Protein AF-A0A4P5V7W9-F1 (afdb_monomer)

Structure (mmCIF, N/CA/C/O backbone):
data_AF-A0A4P5V7W9-F1
#
_entry.id   AF-A0A4P5V7W9-F1
#
loop_
_atom_site.group_PDB
_atom_site.id
_atom_site.type_symbol
_atom_site.label_atom_id
_atom_site.label_alt_id
_atom_site.label_comp_id
_atom_site.label_asym_id
_atom_site.label_entity_id
_atom_site.label_seq_id
_atom_site.pdbx_PDB_ins_code
_atom_site.Cartn_x
_atom_site.Cartn_y
_atom_site.Cartn_z
_atom_site.occupancy
_atom_site.B_iso_or_equiv
_atom_site.auth_seq_id
_atom_site.auth_comp_id
_atom_site.auth_asym_id
_atom_site.auth_atom_id
_atom_site.pdbx_PDB_model_num
ATOM 1 N N . MET A 1 1 ? 21.795 5.618 -4.371 1.00 59.22 1 MET A N 1
ATOM 2 C CA . MET A 1 1 ? 20.665 6.075 -3.536 1.00 59.22 1 MET A CA 1
ATOM 3 C C . MET A 1 1 ? 19.513 6.483 -4.452 1.00 59.22 1 MET A C 1
ATOM 5 O O . MET A 1 1 ? 19.186 7.649 -4.523 1.00 59.22 1 MET A O 1
ATOM 9 N N . SER A 1 2 ? 19.022 5.560 -5.280 1.00 79.56 2 SER A N 1
ATOM 10 C CA . SER A 1 2 ? 17.860 5.814 -6.157 1.00 79.56 2 SER A CA 1
ATOM 11 C C . SER A 1 2 ? 17.016 4.560 -6.390 1.00 79.56 2 SER A C 1
ATOM 13 O O . SER A 1 2 ? 15.899 4.660 -6.880 1.00 79.56 2 SER A O 1
ATOM 15 N N . GLU A 1 3 ? 17.527 3.373 -6.033 1.00 90.38 3 GLU A N 1
ATOM 16 C CA . GLU A 1 3 ? 16.765 2.121 -6.057 1.00 90.38 3 GLU A CA 1
ATOM 17 C C . GLU A 1 3 ? 15.745 2.056 -4.912 1.00 90.38 3 GLU A C 1
ATOM 19 O O . GLU A 1 3 ? 14.610 1.672 -5.160 1.00 90.38 3 GLU A O 1
ATOM 24 N N . ASN A 1 4 ? 16.090 2.495 -3.695 1.00 90.69 4 ASN A N 1
ATOM 25 C CA . ASN A 1 4 ? 15.115 2.567 -2.599 1.00 90.69 4 ASN A CA 1
ATOM 26 C C . ASN A 1 4 ? 13.988 3.545 -2.951 1.00 90.69 4 ASN A C 1
ATOM 28 O O . ASN A 1 4 ? 12.816 3.199 -2.859 1.00 90.69 4 ASN A O 1
ATOM 32 N N . GLU A 1 5 ? 14.331 4.735 -3.440 1.00 92.50 5 GLU A N 1
ATOM 33 C CA . GLU A 1 5 ? 13.356 5.725 -3.890 1.00 92.50 5 GLU A CA 1
ATOM 34 C C . GLU A 1 5 ? 12.493 5.202 -5.049 1.00 92.50 5 GLU A C 1
ATOM 36 O O . GLU A 1 5 ? 11.287 5.427 -5.050 1.00 92.50 5 GLU A O 1
ATOM 41 N N . ALA A 1 6 ? 13.074 4.454 -5.996 1.00 94.56 6 ALA A N 1
ATOM 42 C CA . ALA A 1 6 ? 12.321 3.770 -7.051 1.00 94.56 6 ALA A CA 1
ATOM 43 C C . ALA A 1 6 ? 11.347 2.726 -6.488 1.00 94.56 6 ALA A C 1
ATOM 45 O O . ALA A 1 6 ? 10.200 2.664 -6.924 1.00 94.56 6 ALA A O 1
ATOM 46 N N . PHE A 1 7 ? 11.784 1.922 -5.516 1.00 95.31 7 PHE A N 1
ATOM 47 C CA . PHE A 1 7 ? 10.957 0.893 -4.891 1.00 95.31 7 PHE A CA 1
ATOM 48 C C . PHE A 1 7 ? 9.757 1.515 -4.172 1.00 95.31 7 PHE A C 1
ATOM 50 O O . PHE A 1 7 ? 8.621 1.114 -4.406 1.00 95.31 7 PHE A O 1
ATOM 57 N N . PHE A 1 8 ? 9.986 2.543 -3.353 1.00 93.69 8 PHE A N 1
ATOM 58 C CA . PHE A 1 8 ? 8.915 3.235 -2.634 1.00 93.69 8 PHE A CA 1
ATOM 59 C C . PHE A 1 8 ? 7.967 3.982 -3.571 1.00 93.69 8 PHE A C 1
ATOM 61 O O . PHE A 1 8 ? 6.752 3.895 -3.408 1.00 93.69 8 PHE A O 1
ATOM 68 N N . ALA A 1 9 ? 8.489 4.670 -4.587 1.00 94.88 9 ALA A N 1
ATOM 69 C CA . ALA A 1 9 ? 7.645 5.325 -5.578 1.00 94.88 9 ALA A CA 1
ATOM 70 C C . ALA A 1 9 ? 6.811 4.307 -6.378 1.00 94.88 9 ALA A C 1
ATOM 72 O O . ALA A 1 9 ? 5.638 4.557 -6.658 1.00 94.88 9 ALA A O 1
ATOM 73 N N . GLY A 1 10 ? 7.383 3.133 -6.665 1.00 96.19 10 GLY A N 1
ATOM 74 C CA . GLY A 1 10 ? 6.674 1.987 -7.223 1.00 96.19 10 GLY A CA 1
ATOM 75 C C . GLY A 1 10 ? 5.558 1.486 -6.314 1.00 96.19 10 GLY A C 1
ATOM 76 O O . GLY A 1 10 ? 4.441 1.317 -6.787 1.00 96.19 10 GLY A O 1
ATOM 77 N N . GLY A 1 11 ? 5.827 1.312 -5.019 1.00 95.81 11 GLY A N 1
ATOM 78 C CA . GLY A 1 11 ? 4.836 0.858 -4.039 1.00 95.81 11 GLY A CA 1
ATOM 79 C C . GLY A 1 11 ? 3.676 1.831 -3.841 1.00 95.81 11 GLY A C 1
ATOM 80 O O . GLY A 1 11 ? 2.552 1.409 -3.641 1.00 95.81 11 GLY A O 1
ATOM 81 N N . VAL A 1 12 ? 3.906 3.135 -3.982 1.00 93.56 12 VAL A N 1
ATOM 82 C CA . VAL A 1 12 ? 2.845 4.151 -3.866 1.00 93.56 12 VAL A CA 1
ATOM 83 C C . VAL A 1 12 ? 1.996 4.269 -5.145 1.00 93.56 12 VAL A C 1
ATOM 85 O O . VAL A 1 12 ? 0.871 4.774 -5.117 1.00 93.56 12 VAL A O 1
ATOM 88 N N . ALA A 1 13 ? 2.514 3.813 -6.287 1.00 94.94 13 ALA A N 1
ATOM 89 C CA . ALA A 1 13 ? 1.888 4.013 -7.590 1.00 94.94 13 ALA A CA 1
ATOM 90 C C . ALA A 1 13 ? 0.471 3.414 -7.748 1.00 94.94 13 ALA A C 1
ATOM 92 O O . ALA A 1 13 ? -0.369 4.135 -8.297 1.00 94.94 13 ALA A O 1
ATOM 93 N N . PRO A 1 14 ? 0.159 2.178 -7.293 1.00 94.81 14 PRO A N 1
ATOM 94 C CA . PRO A 1 14 ? -1.161 1.563 -7.488 1.00 94.81 14 PRO A CA 1
ATOM 95 C C . PRO A 1 14 ? -2.310 2.407 -6.927 1.00 94.81 14 PRO A C 1
ATOM 97 O O . PRO A 1 14 ? -3.343 2.588 -7.586 1.00 94.81 14 PRO A O 1
ATOM 100 N N . ASP A 1 15 ? -2.112 2.968 -5.734 1.00 91.94 15 ASP A N 1
ATOM 101 C CA . ASP A 1 15 ? -3.086 3.838 -5.082 1.00 91.94 15 ASP A CA 1
ATOM 102 C C . ASP A 1 15 ? -3.050 5.263 -5.622 1.00 91.94 15 ASP A C 1
ATOM 104 O O . ASP A 1 15 ? -4.105 5.866 -5.817 1.00 91.94 15 ASP A O 1
ATOM 108 N N . ALA A 1 16 ? -1.871 5.802 -5.938 1.00 90.44 16 ALA A N 1
ATOM 109 C CA . ALA A 1 16 ? -1.762 7.143 -6.503 1.00 90.44 16 ALA A CA 1
ATOM 110 C C . ALA A 1 16 ? -2.576 7.288 -7.800 1.00 90.44 16 ALA A C 1
ATOM 112 O O . ALA A 1 16 ? -3.377 8.216 -7.936 1.00 90.44 16 ALA A O 1
ATOM 113 N N . ILE A 1 17 ? -2.417 6.358 -8.746 1.00 89.00 17 ILE A N 1
ATOM 114 C CA . ILE A 1 17 ? -3.140 6.419 -10.027 1.00 89.00 17 ILE A CA 1
ATOM 115 C C . ILE A 1 17 ? -4.638 6.137 -9.850 1.00 89.00 17 ILE A C 1
ATOM 117 O O . ILE A 1 17 ? -5.471 6.729 -10.533 1.00 89.00 17 ILE A O 1
ATOM 121 N N . ARG A 1 18 ? -5.013 5.304 -8.874 1.00 88.00 18 ARG A N 1
ATOM 122 C CA . ARG A 1 18 ? -6.419 5.072 -8.523 1.00 88.00 18 ARG A CA 1
ATOM 123 C C . ARG A 1 18 ? -7.079 6.324 -7.942 1.00 88.00 18 ARG A C 1
ATOM 125 O O . ARG A 1 18 ? -8.201 6.663 -8.310 1.00 88.00 18 ARG A O 1
ATOM 132 N N . LEU A 1 19 ? -6.393 7.018 -7.035 1.00 83.06 19 LEU A N 1
ATOM 133 C CA . LEU A 1 19 ? -6.926 8.187 -6.336 1.00 83.06 19 LEU A CA 1
ATOM 134 C C . LEU A 1 19 ? -7.000 9.429 -7.229 1.00 83.06 19 LEU A C 1
ATOM 136 O O . LEU A 1 19 ? -7.943 10.211 -7.096 1.00 83.06 19 LEU A O 1
ATOM 140 N N . PHE A 1 20 ? -6.027 9.618 -8.124 1.00 82.69 20 PHE A N 1
ATOM 141 C CA . PHE A 1 20 ? -5.869 10.879 -8.856 1.00 82.69 20 PHE A CA 1
ATOM 142 C C . PHE A 1 20 ? -6.055 10.783 -10.371 1.00 82.69 20 PHE A C 1
ATOM 144 O O . PHE A 1 20 ? -6.143 11.827 -11.009 1.00 82.69 20 PHE A O 1
ATOM 151 N N . ASP A 1 21 ? -6.144 9.582 -10.946 1.00 78.00 21 ASP A N 1
ATOM 152 C CA . ASP A 1 21 ? -6.194 9.396 -12.404 1.00 78.00 21 ASP A CA 1
ATOM 153 C C . ASP A 1 21 ? -7.390 8.552 -12.881 1.00 78.00 21 ASP A C 1
ATOM 155 O O . ASP A 1 21 ? -7.438 8.066 -14.005 1.00 78.00 21 ASP A O 1
ATOM 159 N N . SER A 1 22 ? -8.419 8.404 -12.039 1.00 78.06 22 SER A N 1
ATOM 160 C CA . SER A 1 22 ? -9.676 7.697 -12.361 1.00 78.06 22 SER A CA 1
ATOM 161 C C . SER A 1 22 ? -9.525 6.212 -12.721 1.00 78.06 22 SER A C 1
ATOM 163 O O . SER A 1 22 ? -10.476 5.615 -13.228 1.00 78.06 22 SER A O 1
ATOM 165 N N . PHE A 1 23 ? -8.368 5.597 -12.454 1.00 81.62 23 PHE A N 1
ATOM 166 C CA . PHE A 1 23 ? -8.208 4.153 -12.601 1.00 81.62 23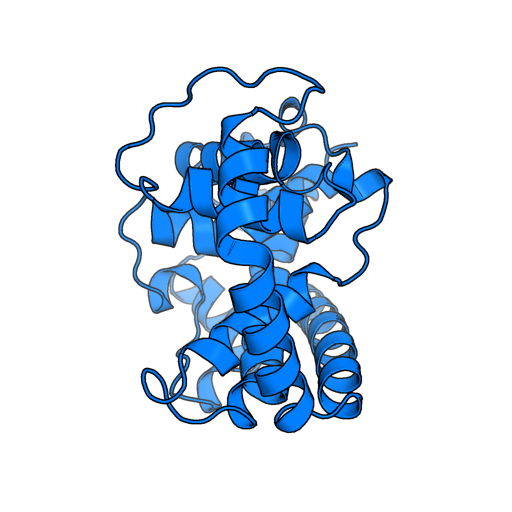 PHE A CA 1
ATOM 167 C C . PHE A 1 23 ? -9.135 3.440 -11.616 1.00 81.62 23 PHE A C 1
ATOM 169 O O . PHE A 1 23 ? -9.199 3.791 -10.435 1.00 81.62 23 PHE A O 1
ATOM 176 N N . ASP A 1 24 ? -9.850 2.422 -12.096 1.00 86.00 24 ASP A N 1
ATOM 177 C CA . ASP A 1 24 ? -10.531 1.504 -11.193 1.00 86.00 24 ASP A CA 1
ATOM 178 C C . ASP A 1 24 ? -9.515 0.597 -10.482 1.00 86.00 24 ASP A C 1
ATOM 180 O O . ASP A 1 24 ? -8.341 0.510 -10.858 1.00 86.00 24 ASP A O 1
ATOM 184 N N . LYS A 1 25 ? -9.963 -0.070 -9.412 1.00 84.44 25 LYS A N 1
ATOM 185 C CA . LYS A 1 25 ? -9.074 -0.904 -8.598 1.00 84.44 25 LYS A CA 1
ATOM 186 C C . LYS A 1 25 ? -8.432 -2.016 -9.425 1.00 84.44 25 LYS A C 1
ATOM 188 O O . LYS A 1 25 ? -7.231 -2.230 -9.313 1.00 84.44 25 LYS A O 1
ATOM 193 N N . ARG A 1 26 ? -9.203 -2.678 -10.289 1.00 85.06 26 ARG A N 1
ATOM 194 C CA . ARG A 1 26 ? -8.709 -3.779 -11.121 1.00 85.06 26 ARG A CA 1
ATOM 195 C C . ARG A 1 26 ? -7.587 -3.323 -12.057 1.00 85.06 26 ARG A C 1
ATOM 197 O O . ARG A 1 26 ? -6.571 -4.001 -12.155 1.00 85.06 26 ARG A O 1
ATOM 204 N N . SER A 1 27 ? -7.728 -2.147 -12.664 1.00 85.06 27 SER A N 1
ATOM 205 C CA . SER A 1 27 ? -6.751 -1.585 -13.603 1.00 85.06 27 SER A CA 1
ATOM 206 C C . SER A 1 27 ? -5.440 -1.146 -12.955 1.00 85.06 27 SER A C 1
ATOM 208 O O . SER A 1 27 ? -4.457 -0.982 -13.681 1.00 85.06 27 SER A O 1
ATOM 210 N N . SER A 1 28 ? -5.423 -0.904 -11.638 1.00 89.75 28 SER A N 1
ATOM 211 C CA . SER A 1 28 ? -4.210 -0.520 -10.908 1.00 89.75 28 SER A CA 1
ATOM 212 C C . SER A 1 28 ? -3.669 -1.597 -9.966 1.00 89.75 28 SER A C 1
ATOM 214 O O . SER A 1 28 ? -2.478 -1.581 -9.685 1.00 89.75 28 SER A O 1
ATOM 216 N N . HIS A 1 29 ? -4.478 -2.548 -9.506 1.00 93.62 29 HIS A N 1
ATOM 217 C CA . HIS A 1 29 ? -4.051 -3.576 -8.549 1.00 93.62 29 HIS A CA 1
ATOM 218 C C . HIS A 1 29 ? -4.002 -4.985 -9.152 1.00 93.62 29 HIS A C 1
ATOM 220 O O . HIS A 1 29 ? -3.395 -5.867 -8.563 1.00 93.62 29 HIS A O 1
ATOM 226 N N . PHE A 1 30 ? -4.583 -5.207 -10.337 1.00 93.69 30 PHE A N 1
ATOM 227 C CA . PHE A 1 30 ? -4.519 -6.478 -11.080 1.00 93.69 30 PHE A CA 1
ATOM 228 C C . PHE A 1 30 ? -5.135 -7.698 -10.372 1.00 93.69 30 PHE A C 1
ATOM 230 O O . PHE A 1 30 ? -4.921 -8.831 -10.799 1.00 93.69 30 PHE A O 1
ATOM 237 N N . TYR A 1 31 ? -5.931 -7.475 -9.327 1.00 93.44 31 TYR A N 1
ATOM 238 C CA . TYR A 1 31 ? -6.729 -8.493 -8.646 1.00 93.44 31 TYR A CA 1
ATOM 239 C C . TYR A 1 31 ? -8.099 -7.912 -8.252 1.00 93.44 31 TYR A C 1
ATOM 241 O O . TYR A 1 31 ? -8.300 -6.693 -8.294 1.00 93.44 31 TYR A O 1
ATOM 249 N N . ASP A 1 32 ? -9.049 -8.779 -7.896 1.00 91.12 32 ASP A N 1
ATOM 250 C CA . ASP A 1 32 ? -10.375 -8.395 -7.402 1.00 91.12 32 ASP A CA 1
ATOM 251 C C . ASP A 1 32 ? -10.536 -8.807 -5.932 1.00 91.12 32 ASP A C 1
ATOM 253 O O . ASP A 1 32 ? -10.370 -9.974 -5.581 1.00 91.12 32 ASP A O 1
ATOM 257 N N . ASP A 1 33 ? -10.888 -7.852 -5.069 1.00 86.75 33 ASP A N 1
ATOM 258 C CA . ASP A 1 33 ? -11.108 -8.043 -3.627 1.00 86.75 33 ASP A CA 1
ATOM 259 C C . ASP A 1 33 ? -12.203 -9.070 -3.290 1.00 86.75 33 ASP A C 1
ATOM 261 O O . ASP A 1 33 ? -12.317 -9.492 -2.141 1.00 86.75 33 ASP A O 1
ATOM 265 N N . GLN A 1 34 ? -13.059 -9.427 -4.247 1.00 85.94 34 GLN A N 1
ATOM 266 C CA . GLN A 1 34 ? -14.165 -10.368 -4.064 1.00 85.94 34 GLN A CA 1
ATOM 267 C C . GLN A 1 34 ? -13.927 -11.716 -4.761 1.00 85.94 34 GLN A C 1
ATOM 269 O O . GLN A 1 34 ? -14.738 -12.628 -4.602 1.00 85.94 34 GLN A O 1
ATOM 274 N N . GLU A 1 35 ? -12.819 -11.877 -5.493 1.00 90.75 35 GLU A N 1
ATOM 275 C CA . GLU A 1 35 ? -12.491 -13.104 -6.228 1.00 90.75 35 GLU A CA 1
ATOM 276 C C . GLU A 1 35 ? -11.124 -13.662 -5.781 1.00 90.75 35 GLU A C 1
ATOM 278 O O . GLU A 1 35 ? -10.102 -13.354 -6.404 1.00 90.75 35 GLU A O 1
ATOM 283 N N . PRO A 1 36 ? -11.073 -14.513 -4.732 1.00 91.88 36 PRO A N 1
ATOM 284 C CA . PRO A 1 36 ? -9.822 -15.063 -4.194 1.00 91.88 36 PRO A CA 1
ATOM 285 C C . PRO A 1 36 ? -8.940 -15.803 -5.204 1.00 91.88 36 PRO A C 1
ATOM 287 O O . PRO A 1 36 ? -7.723 -15.863 -5.039 1.00 91.88 36 PRO A O 1
ATOM 290 N N . ASP A 1 37 ? -9.522 -16.329 -6.282 1.00 92.44 37 ASP A N 1
ATOM 291 C CA . ASP A 1 37 ? -8.772 -16.980 -7.362 1.00 92.44 37 ASP A CA 1
ATOM 292 C C . ASP A 1 37 ? -7.804 -16.011 -8.070 1.00 92.44 37 ASP A C 1
ATOM 294 O O . ASP A 1 37 ? -6.795 -16.434 -8.638 1.00 92.44 37 ASP A O 1
ATOM 298 N N . THR A 1 38 ? -8.061 -14.700 -7.991 1.00 92.94 38 THR A N 1
ATOM 299 C CA . THR A 1 38 ? -7.195 -13.657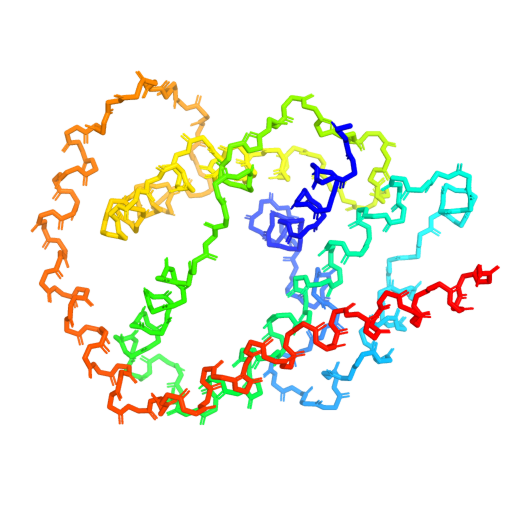 -8.561 1.00 92.94 38 THR A CA 1
ATOM 300 C C . THR A 1 38 ? -6.002 -13.299 -7.669 1.00 92.94 38 THR A C 1
ATOM 302 O O . THR A 1 38 ? -5.102 -12.591 -8.111 1.00 92.94 38 THR A O 1
ATOM 305 N N . TRP A 1 39 ? -5.946 -13.802 -6.430 1.00 94.31 39 TRP A N 1
ATOM 306 C CA . TRP A 1 39 ? -4.985 -13.360 -5.408 1.00 94.31 39 TRP A CA 1
ATOM 307 C C . TRP A 1 39 ? -3.629 -14.070 -5.463 1.00 94.31 39 TRP A C 1
ATOM 309 O O . TRP A 1 39 ? -2.743 -13.807 -4.652 1.00 94.31 39 TRP A O 1
ATOM 319 N N . SER A 1 40 ? -3.431 -15.000 -6.394 1.00 94.25 40 SER A N 1
ATOM 320 C CA . SER A 1 40 ? -2.136 -15.673 -6.515 1.00 94.25 40 SER A CA 1
ATOM 321 C C . SER A 1 40 ? -1.079 -14.755 -7.133 1.00 94.25 40 SER A C 1
ATOM 323 O O . SER A 1 40 ? -1.355 -14.006 -8.071 1.00 94.25 40 SER A O 1
ATOM 325 N N . THR A 1 41 ? 0.170 -14.893 -6.678 1.00 92.81 41 THR A N 1
ATOM 326 C CA . THR A 1 41 ? 1.354 -14.233 -7.257 1.00 92.81 41 THR A CA 1
ATOM 327 C C . THR A 1 41 ? 1.397 -14.371 -8.780 1.00 92.81 41 THR A C 1
ATOM 329 O O . THR A 1 41 ? 1.650 -13.401 -9.490 1.00 92.81 41 THR A O 1
ATOM 332 N N . TRP A 1 42 ? 1.096 -15.570 -9.288 1.00 94.75 42 TRP A N 1
ATOM 333 C CA . TRP A 1 42 ? 1.039 -15.829 -10.723 1.00 94.75 42 TRP A CA 1
ATOM 334 C C . TRP A 1 42 ? -0.051 -15.023 -11.424 1.00 94.75 42 TRP A C 1
ATOM 336 O O . TRP A 1 42 ? 0.229 -14.405 -12.448 1.00 94.75 42 TRP A O 1
ATOM 346 N N . SER A 1 43 ? -1.263 -14.983 -10.864 1.00 93.94 43 SER A N 1
ATOM 347 C CA . SER A 1 43 ? -2.381 -14.254 -11.473 1.00 93.94 43 SER A CA 1
ATOM 348 C C . SER A 1 43 ? -2.112 -12.756 -11.524 1.00 93.94 43 SER A C 1
ATOM 350 O O . SER A 1 43 ? -2.356 -12.142 -12.557 1.00 93.94 43 SER A O 1
ATOM 352 N N . VAL A 1 44 ? -1.538 -12.183 -10.462 1.00 93.50 44 VAL A N 1
ATOM 353 C CA . VAL A 1 44 ? -1.181 -10.758 -10.429 1.00 93.50 44 VAL A CA 1
ATOM 354 C C . VAL A 1 44 ? -0.097 -10.426 -11.452 1.00 93.50 44 VAL A C 1
ATOM 356 O O . VAL A 1 44 ? -0.239 -9.448 -12.184 1.00 93.50 44 VAL A O 1
ATOM 359 N N . VAL A 1 45 ? 0.967 -11.232 -11.551 1.00 93.56 45 VAL A N 1
ATOM 360 C CA . VAL A 1 45 ? 2.025 -11.004 -12.553 1.00 93.56 45 VAL A CA 1
ATOM 361 C C . VAL A 1 45 ? 1.473 -11.152 -13.966 1.00 93.56 45 VAL A C 1
ATOM 363 O O . VAL A 1 45 ? 1.739 -10.301 -14.811 1.00 93.56 45 VAL A O 1
ATOM 366 N N . ASP A 1 46 ? 0.693 -12.199 -14.236 1.00 93.94 46 ASP A N 1
ATOM 367 C CA . ASP A 1 46 ? 0.116 -12.425 -15.562 1.00 93.94 46 ASP A CA 1
ATOM 368 C C . ASP A 1 46 ? -0.849 -11.299 -15.956 1.00 93.94 46 ASP A C 1
ATOM 370 O O . ASP A 1 46 ? -0.729 -10.743 -17.049 1.00 93.94 46 ASP A O 1
ATOM 374 N N . ALA A 1 47 ? -1.739 -10.891 -15.047 1.00 93.19 47 ALA A N 1
ATOM 375 C CA . ALA A 1 47 ? -2.657 -9.779 -15.265 1.00 93.19 47 ALA A CA 1
ATOM 376 C C . ALA A 1 47 ? -1.907 -8.458 -15.481 1.00 93.19 47 ALA A C 1
ATOM 378 O O . ALA A 1 47 ? -2.201 -7.758 -16.449 1.00 93.19 47 ALA A O 1
ATOM 379 N N . CYS A 1 48 ? -0.892 -8.156 -14.664 1.00 92.56 48 CYS A N 1
ATOM 380 C CA . CYS A 1 48 ? -0.039 -6.982 -14.842 1.00 92.56 48 CYS A CA 1
ATOM 381 C C . CYS A 1 48 ? 0.599 -6.968 -16.239 1.00 92.56 48 CYS A C 1
ATOM 383 O O . CYS A 1 48 ? 0.395 -6.022 -16.997 1.00 92.56 48 CYS A O 1
ATOM 385 N N . LEU A 1 49 ? 1.294 -8.043 -16.626 1.00 91.94 49 LEU A N 1
ATOM 386 C CA . LEU A 1 49 ? 1.980 -8.134 -17.918 1.00 91.94 49 LEU A CA 1
ATOM 387 C C . LEU A 1 49 ? 1.017 -8.116 -19.113 1.00 91.94 49 LEU A C 1
ATOM 389 O O . LEU A 1 49 ? 1.380 -7.626 -20.180 1.00 91.94 49 LEU A O 1
ATOM 393 N N . ARG A 1 50 ? -0.197 -8.650 -18.962 1.00 92.00 50 ARG A N 1
ATOM 394 C CA . ARG A 1 50 ? -1.205 -8.692 -20.028 1.00 92.00 50 ARG A CA 1
ATOM 395 C C . ARG A 1 50 ? -1.925 -7.359 -20.201 1.00 92.00 50 ARG A C 1
ATOM 397 O O . ARG A 1 50 ? -2.146 -6.925 -21.328 1.00 92.00 50 ARG A O 1
ATOM 404 N N . GLU A 1 51 ? -2.347 -6.747 -19.102 1.00 89.56 51 GLU A N 1
ATOM 405 C CA . GLU A 1 51 ? -3.207 -5.558 -19.107 1.00 89.56 51 GLU A CA 1
ATOM 406 C C . GLU A 1 51 ? -2.386 -4.268 -19.183 1.00 89.56 51 GLU A C 1
ATOM 408 O O . GLU A 1 51 ? -2.832 -3.276 -19.761 1.00 89.56 51 GLU A O 1
ATOM 413 N N . ARG A 1 52 ? -1.164 -4.290 -18.640 1.00 88.12 52 ARG A N 1
ATOM 414 C CA . ARG A 1 52 ? -0.214 -3.175 -18.605 1.00 88.12 52 ARG A CA 1
ATOM 415 C C . ARG A 1 52 ? 1.200 -3.691 -18.937 1.00 88.12 52 ARG A C 1
ATOM 417 O O . ARG A 1 52 ? 2.045 -3.791 -18.054 1.00 88.12 52 ARG A O 1
ATOM 424 N N . PRO A 1 53 ? 1.472 -4.059 -20.202 1.00 86.75 53 PRO A N 1
ATOM 425 C CA . PRO A 1 53 ? 2.734 -4.689 -20.591 1.00 86.75 53 PRO A CA 1
ATOM 426 C C . PRO A 1 53 ? 3.928 -3.722 -20.506 1.00 86.75 53 PRO A C 1
ATOM 428 O O . PRO A 1 53 ? 3.921 -2.721 -21.229 1.00 86.75 53 PRO A O 1
ATOM 431 N N . PRO A 1 54 ? 4.980 -4.014 -19.708 1.00 85.06 54 PRO A N 1
ATOM 432 C CA . PRO A 1 54 ? 6.169 -3.164 -19.597 1.00 85.06 54 PRO A CA 1
ATOM 433 C C . PRO A 1 54 ? 6.968 -3.110 -20.883 1.00 85.06 54 PRO A C 1
ATOM 435 O O . PRO A 1 54 ? 6.982 -4.049 -21.678 1.00 85.06 54 PRO A O 1
ATOM 438 N N . ASN A 1 55 ? 7.717 -2.021 -21.047 1.00 86.62 55 ASN A N 1
ATOM 439 C CA . ASN A 1 55 ? 8.769 -1.991 -22.045 1.00 86.62 55 ASN A CA 1
ATOM 440 C C . ASN A 1 55 ? 9.910 -2.913 -21.591 1.00 86.62 55 ASN A C 1
ATOM 442 O O . ASN A 1 55 ? 10.688 -2.579 -20.697 1.00 86.62 55 ASN A O 1
ATOM 446 N N . LEU A 1 56 ? 10.002 -4.088 -22.214 1.00 86.19 56 LEU A N 1
ATOM 447 C CA . LEU A 1 56 ? 11.006 -5.094 -21.869 1.00 86.19 56 LEU A CA 1
ATOM 448 C C . LEU A 1 56 ? 12.437 -4.582 -22.057 1.00 86.19 56 LEU A C 1
ATOM 450 O O . LEU A 1 56 ? 13.310 -4.943 -21.275 1.00 86.19 56 LEU A O 1
ATOM 454 N N . SER A 1 57 ? 12.684 -3.711 -23.043 1.00 85.38 57 SER A N 1
ATOM 455 C CA . SER A 1 57 ? 14.012 -3.121 -23.239 1.00 85.38 57 SER A CA 1
ATOM 456 C C . SER A 1 57 ? 14.432 -2.252 -22.053 1.00 85.38 57 SER A C 1
ATOM 458 O O . SER A 1 57 ? 15.591 -2.316 -21.644 1.00 85.38 57 SER A O 1
ATOM 460 N N . ASP A 1 58 ? 13.493 -1.512 -21.459 1.00 84.38 58 ASP A N 1
ATOM 461 C CA . ASP A 1 58 ? 13.756 -0.707 -20.262 1.00 84.38 58 ASP A CA 1
ATOM 462 C C . ASP A 1 58 ? 14.023 -1.617 -19.058 1.00 84.38 58 ASP A C 1
ATOM 464 O O . ASP A 1 58 ? 14.999 -1.423 -18.333 1.00 84.38 58 ASP A O 1
ATOM 468 N N . LEU A 1 59 ? 13.217 -2.672 -18.887 1.00 86.75 59 LEU A N 1
ATOM 469 C CA . LEU A 1 59 ? 13.411 -3.637 -17.804 1.00 86.75 59 LEU A CA 1
ATOM 470 C C . LEU A 1 59 ? 14.730 -4.407 -17.923 1.00 86.75 59 LEU A C 1
ATOM 472 O O . LEU A 1 59 ? 15.373 -4.653 -16.908 1.00 86.75 59 LEU A O 1
ATOM 476 N N . HIS A 1 60 ? 15.176 -4.778 -19.123 1.00 86.44 60 HIS A N 1
ATOM 477 C CA . HIS A 1 60 ? 16.477 -5.430 -19.320 1.00 86.44 60 HIS A CA 1
ATOM 478 C C . HIS A 1 60 ? 17.639 -4.454 -19.116 1.00 86.44 60 HIS A C 1
ATOM 480 O O . HIS A 1 60 ? 18.629 -4.801 -18.470 1.00 86.44 60 HIS A O 1
ATOM 486 N N . GLY A 1 61 ? 17.508 -3.228 -19.628 1.00 82.00 61 GLY A N 1
ATOM 487 C CA . GLY A 1 61 ? 18.566 -2.218 -19.630 1.00 82.00 61 GLY A CA 1
ATOM 488 C C . GLY A 1 61 ? 18.749 -1.459 -18.312 1.00 82.00 61 GLY A C 1
ATOM 489 O O . GLY A 1 61 ? 19.852 -0.983 -18.042 1.00 82.00 61 GLY A O 1
ATOM 490 N N . SER A 1 62 ? 17.711 -1.357 -17.474 1.00 89.50 62 SER A N 1
ATOM 491 C CA . SER A 1 62 ? 17.723 -0.567 -16.237 1.00 89.50 62 SER A CA 1
ATOM 492 C C . SER A 1 62 ? 17.258 -1.385 -15.035 1.00 89.50 62 SER A C 1
ATOM 494 O O . SER A 1 62 ? 16.094 -1.767 -14.909 1.00 89.50 62 SER A O 1
ATOM 496 N N . ARG A 1 63 ? 18.165 -1.595 -14.070 1.00 91.81 63 ARG A N 1
ATOM 497 C CA . ARG A 1 63 ? 17.804 -2.181 -12.768 1.00 91.81 63 ARG A CA 1
ATOM 498 C C . ARG A 1 63 ? 16.762 -1.333 -12.038 1.00 91.81 63 ARG A C 1
ATOM 500 O O . ARG A 1 63 ? 15.889 -1.888 -11.383 1.00 91.81 63 ARG A O 1
ATOM 507 N N . ARG A 1 64 ? 16.816 -0.005 -12.178 1.00 92.50 64 ARG A N 1
ATOM 508 C CA . ARG A 1 64 ? 15.862 0.905 -11.528 1.00 92.50 64 ARG A CA 1
ATOM 509 C C . ARG A 1 64 ? 14.451 0.737 -12.078 1.00 92.50 64 ARG A C 1
ATOM 511 O O . ARG A 1 64 ? 13.516 0.717 -11.286 1.00 92.50 64 ARG A O 1
ATOM 518 N N . SER A 1 65 ? 14.300 0.522 -13.386 1.00 93.25 65 SER A N 1
ATOM 519 C CA . SER A 1 65 ? 12.992 0.230 -13.985 1.00 93.25 65 SER A CA 1
ATOM 520 C C . SER A 1 65 ? 12.382 -1.063 -13.449 1.00 93.25 65 SER A C 1
ATOM 522 O O . SER A 1 65 ? 11.182 -1.117 -13.190 1.00 93.25 65 SER A O 1
ATOM 524 N N . ARG A 1 66 ? 13.206 -2.087 -13.188 1.00 94.12 66 ARG A N 1
ATOM 525 C CA . ARG A 1 66 ? 12.737 -3.310 -12.515 1.00 94.12 66 ARG A CA 1
ATOM 526 C C . ARG A 1 66 ? 12.321 -3.053 -11.077 1.00 94.12 66 ARG A C 1
ATOM 528 O O . ARG A 1 66 ? 11.247 -3.475 -10.674 1.00 94.12 66 ARG A O 1
ATOM 535 N N . VAL A 1 67 ? 13.136 -2.315 -10.327 1.00 95.69 67 VAL A N 1
ATOM 536 C CA . VAL A 1 67 ? 12.868 -2.004 -8.916 1.00 95.69 67 VAL A CA 1
ATOM 537 C C . VAL A 1 67 ? 11.577 -1.196 -8.732 1.00 95.69 67 VAL A C 1
ATOM 539 O O . VAL A 1 67 ? 10.842 -1.451 -7.781 1.00 95.69 67 VAL A O 1
ATOM 542 N N . TRP A 1 68 ? 11.242 -0.301 -9.665 1.00 95.31 68 TRP A N 1
ATOM 543 C CA . TRP A 1 68 ? 9.925 0.345 -9.715 1.00 95.31 68 TRP A CA 1
ATOM 544 C C . TRP A 1 68 ? 8.781 -0.672 -9.781 1.00 95.31 68 TRP A C 1
ATOM 546 O O . TRP A 1 68 ? 7.829 -0.599 -9.005 1.00 95.31 68 TRP A O 1
ATOM 556 N N . LEU A 1 69 ? 8.878 -1.638 -10.698 1.00 95.50 69 LEU A N 1
ATOM 557 C CA . LEU A 1 69 ? 7.846 -2.657 -10.870 1.00 95.50 69 LEU A CA 1
ATOM 558 C C . LEU A 1 69 ? 7.807 -3.638 -9.687 1.00 95.50 69 LEU A C 1
ATOM 560 O O . LEU A 1 69 ? 6.727 -4.066 -9.292 1.00 95.50 69 LEU A O 1
ATOM 564 N N . TYR A 1 70 ? 8.951 -3.932 -9.060 1.00 97.38 70 TYR A N 1
ATOM 565 C CA . TYR A 1 70 ? 8.997 -4.694 -7.810 1.00 97.38 70 TYR A CA 1
ATOM 566 C C . TYR A 1 70 ? 8.243 -3.985 -6.686 1.00 97.38 70 TYR A C 1
ATOM 568 O O . TYR A 1 70 ? 7.459 -4.631 -5.999 1.00 97.38 70 TYR A O 1
ATOM 576 N N . GLY A 1 71 ? 8.440 -2.674 -6.519 1.00 97.19 71 GLY A N 1
ATOM 577 C CA . GLY A 1 71 ? 7.696 -1.880 -5.540 1.00 97.19 71 GLY A CA 1
ATOM 578 C C . GLY A 1 71 ? 6.191 -1.937 -5.788 1.00 97.19 71 GLY A C 1
ATOM 579 O O . GLY A 1 71 ? 5.420 -2.236 -4.880 1.00 97.19 71 GLY A O 1
ATOM 580 N N . TYR A 1 72 ? 5.789 -1.747 -7.047 1.00 97.06 72 TYR A N 1
ATOM 581 C CA . TYR A 1 72 ? 4.391 -1.811 -7.477 1.00 97.06 72 TYR A CA 1
ATOM 582 C C . TYR A 1 72 ? 3.738 -3.152 -7.120 1.00 97.06 72 TYR A C 1
ATOM 584 O O . TYR A 1 72 ? 2.647 -3.201 -6.557 1.00 97.06 72 TYR A O 1
ATOM 592 N N . LEU A 1 73 ? 4.411 -4.259 -7.436 1.00 97.19 73 LEU A N 1
ATOM 593 C CA . LEU A 1 73 ? 3.894 -5.595 -7.161 1.00 97.19 73 LEU A CA 1
ATOM 594 C C . LEU A 1 73 ? 3.947 -5.935 -5.666 1.00 97.19 73 LEU A C 1
ATOM 596 O O . LEU A 1 73 ? 3.047 -6.610 -5.175 1.00 97.19 73 LEU A O 1
ATOM 600 N N . ALA A 1 74 ? 4.945 -5.445 -4.926 1.00 97.38 74 ALA A N 1
ATOM 601 C CA . ALA A 1 74 ? 5.032 -5.626 -3.478 1.00 97.38 74 ALA A CA 1
ATOM 602 C C . ALA A 1 74 ? 3.853 -4.970 -2.744 1.00 97.38 74 ALA A C 1
ATOM 604 O O . ALA A 1 74 ? 3.294 -5.591 -1.842 1.00 97.38 74 ALA A O 1
ATOM 605 N N . HIS A 1 75 ? 3.426 -3.773 -3.169 1.00 96.62 75 HIS A N 1
ATOM 606 C CA . HIS A 1 75 ? 2.191 -3.144 -2.680 1.00 96.62 75 HIS A CA 1
ATOM 607 C C . HIS A 1 75 ? 0.989 -4.071 -2.864 1.00 96.62 75 HIS A C 1
ATOM 609 O O . HIS A 1 75 ? 0.275 -4.365 -1.911 1.00 96.62 75 HIS A O 1
ATOM 615 N N . ILE A 1 76 ? 0.807 -4.611 -4.072 1.00 96.69 76 ILE A N 1
ATOM 616 C CA . ILE A 1 76 ? -0.322 -5.505 -4.361 1.00 96.69 76 ILE A CA 1
ATOM 617 C C . ILE A 1 76 ? -0.271 -6.771 -3.494 1.00 96.69 76 ILE A C 1
ATOM 619 O O . ILE A 1 76 ? -1.301 -7.240 -3.010 1.00 96.69 76 ILE A O 1
ATOM 623 N N . MET A 1 77 ? 0.920 -7.335 -3.272 1.00 97.44 77 MET A N 1
ATOM 624 C CA . MET A 1 77 ? 1.074 -8.507 -2.405 1.00 97.44 77 MET A CA 1
ATOM 625 C C . MET A 1 77 ? 0.740 -8.189 -0.942 1.00 97.44 77 MET A C 1
ATOM 627 O O . MET A 1 77 ? 0.165 -9.039 -0.262 1.00 97.44 77 MET A O 1
ATOM 631 N N . ALA A 1 78 ? 1.045 -6.978 -0.466 1.00 95.50 78 ALA A N 1
ATOM 632 C CA . ALA A 1 78 ? 0.639 -6.518 0.860 1.00 95.50 78 ALA A CA 1
ATOM 633 C C . ALA A 1 78 ? -0.888 -6.364 0.961 1.00 95.50 78 ALA A C 1
ATOM 635 O O . ALA A 1 78 ? -1.484 -6.841 1.927 1.00 95.50 78 ALA A O 1
ATOM 636 N N . ASP A 1 79 ? -1.539 -5.802 -0.059 1.00 94.56 79 ASP A N 1
ATOM 637 C CA . ASP A 1 79 ? -3.001 -5.709 -0.124 1.00 94.56 79 ASP A CA 1
ATOM 638 C C . ASP A 1 79 ? -3.666 -7.090 -0.073 1.00 94.56 79 ASP A C 1
ATOM 640 O O . ASP A 1 79 ? -4.581 -7.326 0.720 1.00 94.56 79 ASP A O 1
ATOM 644 N N . ILE A 1 80 ? -3.179 -8.038 -0.873 1.00 95.62 80 ILE A N 1
ATOM 645 C CA . ILE A 1 80 ? -3.686 -9.414 -0.887 1.00 95.62 80 ILE A CA 1
ATOM 646 C C . ILE A 1 80 ? -3.465 -10.103 0.462 1.00 95.62 80 ILE A C 1
ATOM 648 O O . ILE A 1 80 ? -4.360 -10.797 0.954 1.00 95.62 80 ILE A O 1
ATOM 652 N N . ALA A 1 81 ? -2.302 -9.911 1.090 1.00 95.44 81 ALA A N 1
ATOM 653 C CA . ALA A 1 81 ? -2.047 -10.439 2.425 1.00 95.44 81 ALA A CA 1
ATOM 654 C C . ALA A 1 81 ? -3.032 -9.843 3.444 1.00 95.44 81 ALA A C 1
ATOM 656 O O . ALA A 1 81 ? -3.564 -10.574 4.282 1.00 95.44 81 ALA A O 1
ATOM 657 N N . ASN A 1 82 ? -3.338 -8.546 3.344 1.00 93.00 82 ASN A N 1
ATOM 658 C CA . ASN A 1 82 ? -4.317 -7.881 4.201 1.00 93.00 82 ASN A CA 1
ATOM 659 C C . ASN A 1 82 ? -5.720 -8.489 4.019 1.00 93.00 82 ASN A C 1
ATOM 661 O O . ASN A 1 82 ? -6.370 -8.846 5.003 1.00 93.00 82 ASN A O 1
ATOM 665 N N . TRP A 1 83 ? -6.161 -8.719 2.779 1.00 91.44 83 TRP A N 1
ATOM 666 C CA . TRP A 1 83 ? -7.419 -9.426 2.498 1.00 91.44 83 TRP A CA 1
ATOM 667 C C . TRP A 1 83 ? -7.445 -10.847 3.067 1.00 91.44 83 TRP A C 1
ATOM 669 O O . TRP A 1 83 ? -8.402 -11.251 3.731 1.00 91.44 83 TRP A O 1
ATOM 679 N N . THR A 1 84 ? -6.362 -11.591 2.855 1.00 93.75 84 THR A N 1
ATOM 680 C CA . THR A 1 84 ? -6.252 -13.012 3.206 1.00 93.75 84 THR A CA 1
ATOM 681 C C . THR A 1 84 ? -6.156 -13.244 4.710 1.00 93.75 84 THR A C 1
ATOM 683 O O . THR A 1 84 ? -6.666 -14.246 5.225 1.00 93.75 84 THR A O 1
ATOM 686 N N . HIS A 1 85 ? -5.481 -12.352 5.432 1.00 95.25 85 HIS A N 1
ATOM 687 C CA . HIS A 1 85 ? -5.120 -12.576 6.827 1.00 95.25 85 HIS A CA 1
ATOM 688 C C . HIS A 1 85 ? -5.828 -11.647 7.798 1.00 95.25 85 HIS A C 1
ATOM 690 O O . HIS A 1 85 ? -6.082 -12.096 8.907 1.00 95.25 85 HIS A O 1
ATOM 696 N N . ILE A 1 86 ? -6.203 -10.430 7.404 1.00 94.75 86 ILE A N 1
ATOM 697 C CA . ILE A 1 86 ? -6.779 -9.434 8.313 1.00 94.75 86 ILE A CA 1
ATOM 698 C C . ILE A 1 86 ? -8.265 -9.222 8.033 1.00 94.75 86 ILE A C 1
ATOM 700 O O . ILE A 1 86 ? -9.094 -9.483 8.904 1.00 94.75 86 ILE A O 1
ATOM 704 N N . LEU A 1 87 ? -8.629 -8.809 6.815 1.00 91.25 87 LEU A N 1
ATOM 705 C CA . LEU A 1 87 ? -9.999 -8.382 6.506 1.00 91.25 87 LEU A CA 1
ATOM 706 C C . LEU A 1 87 ? -11.028 -9.508 6.650 1.00 91.25 87 LEU A C 1
ATOM 708 O O . LEU A 1 87 ? -12.163 -9.236 7.026 1.00 91.25 87 LEU A O 1
ATOM 712 N N . LYS A 1 88 ? -10.637 -10.777 6.469 1.00 90.00 88 LYS A N 1
ATOM 713 C CA . LYS A 1 88 ? -11.517 -11.935 6.724 1.00 90.00 88 LYS A CA 1
ATOM 714 C C . LYS A 1 88 ? -12.031 -12.049 8.168 1.00 90.00 88 LYS A C 1
ATOM 716 O O . LYS A 1 88 ? -12.976 -12.793 8.414 1.00 90.00 88 LYS A O 1
ATOM 721 N N . HIS A 1 89 ? -11.367 -11.399 9.126 1.00 92.75 89 HIS A N 1
ATOM 722 C CA . HIS A 1 89 ? -11.776 -11.381 10.533 1.00 92.75 89 HIS A CA 1
ATOM 723 C C . HIS A 1 89 ? -12.768 -10.259 10.841 1.00 92.75 89 HIS A C 1
ATOM 725 O O . HIS A 1 89 ? -13.346 -10.237 11.926 1.00 92.75 89 HIS A O 1
ATOM 731 N N . LEU A 1 90 ? -12.951 -9.322 9.911 1.00 91.06 90 LEU A N 1
ATOM 732 C CA . LEU A 1 90 ? -13.845 -8.193 10.078 1.00 91.06 90 LEU A CA 1
ATOM 733 C C . LEU A 1 90 ? -15.233 -8.515 9.512 1.00 91.06 90 LEU A C 1
ATOM 735 O O . LEU A 1 90 ? -15.351 -9.257 8.533 1.00 91.06 90 LEU A O 1
ATOM 739 N N . PRO A 1 91 ? -16.298 -7.942 10.090 1.00 86.81 91 PRO A N 1
ATOM 740 C CA . PRO A 1 91 ? -17.619 -7.998 9.481 1.00 86.81 91 PRO A CA 1
ATOM 741 C C . PRO A 1 91 ? -17.635 -7.275 8.119 1.00 86.81 91 PRO A C 1
ATOM 743 O O . PRO A 1 91 ? -16.794 -6.403 7.865 1.00 86.81 91 PRO A O 1
ATOM 746 N N . PRO A 1 92 ? -18.588 -7.602 7.227 1.00 83.81 92 PRO A N 1
ATOM 747 C CA . PRO A 1 92 ? -18.715 -6.935 5.935 1.00 83.81 92 PRO A CA 1
ATOM 748 C C . PRO A 1 92 ? -18.927 -5.421 6.071 1.00 83.81 92 PRO A C 1
ATOM 750 O O . PRO A 1 92 ? -19.797 -4.961 6.805 1.00 83.81 92 PRO A O 1
ATOM 753 N N . PHE A 1 93 ? -18.179 -4.630 5.304 1.00 74.12 93 PHE A N 1
ATOM 754 C CA . PHE A 1 93 ? -18.386 -3.182 5.227 1.00 74.12 93 PHE A CA 1
ATOM 755 C C . PHE A 1 93 ? -19.756 -2.855 4.581 1.00 74.12 93 PHE A C 1
ATOM 757 O O . PHE A 1 93 ? -20.131 -3.526 3.616 1.00 74.12 93 PHE A O 1
ATOM 764 N N . PRO A 1 94 ? -20.509 -1.821 5.025 1.00 70.25 94 PRO A N 1
ATOM 765 C CA . PRO A 1 94 ? -20.152 -0.791 6.009 1.00 70.25 94 PRO A CA 1
ATOM 766 C C . PRO A 1 94 ? -20.535 -1.118 7.458 1.00 70.25 94 PRO A C 1
ATOM 768 O O . PRO A 1 94 ? -20.370 -0.255 8.328 1.00 70.25 94 PRO A O 1
ATOM 771 N N . GLU A 1 95 ? -21.070 -2.311 7.728 1.00 63.69 95 GLU A N 1
ATOM 772 C CA . GLU A 1 95 ? -21.376 -2.732 9.094 1.00 63.69 95 GLU A CA 1
ATOM 773 C C . GLU A 1 95 ? -20.060 -2.754 9.900 1.00 63.69 95 GLU A C 1
ATOM 775 O O . GLU A 1 95 ? -19.039 -3.268 9.454 1.00 63.69 95 GLU A O 1
ATOM 780 N N . GLU A 1 96 ? -20.044 -2.062 11.043 1.00 73.50 96 GLU A N 1
ATOM 781 C CA . GLU A 1 96 ? -18.852 -1.838 11.882 1.00 73.50 96 GLU A CA 1
ATOM 782 C C . GLU A 1 96 ? -17.652 -1.147 11.192 1.00 73.50 96 GLU A C 1
ATOM 784 O O . GLU A 1 96 ? -16.492 -1.523 11.377 1.00 73.50 96 GLU A O 1
ATOM 789 N N . ARG A 1 97 ? -17.901 -0.038 10.476 1.00 83.25 97 ARG A N 1
ATOM 790 C CA . ARG A 1 97 ? -16.860 0.890 9.965 1.00 83.25 97 ARG A CA 1
ATOM 791 C C . ARG A 1 97 ? -15.729 1.195 10.966 1.00 83.25 97 ARG A C 1
ATOM 793 O O . ARG A 1 97 ? -14.591 1.394 10.548 1.00 83.25 97 ARG A O 1
ATOM 800 N N . ALA A 1 98 ? -16.033 1.234 12.262 1.00 88.44 98 ALA A N 1
ATOM 801 C CA . ALA A 1 98 ? -15.055 1.475 13.320 1.00 88.44 98 ALA A CA 1
ATOM 802 C C . ALA A 1 98 ? -13.998 0.360 13.434 1.00 88.44 98 ALA A C 1
ATOM 804 O O . ALA A 1 98 ? -12.823 0.666 13.612 1.00 88.44 98 ALA A O 1
ATOM 805 N N . ALA A 1 99 ? -14.368 -0.912 13.259 1.00 91.81 99 ALA A N 1
ATOM 806 C CA . ALA A 1 99 ? -13.415 -2.021 13.279 1.00 91.81 99 ALA A CA 1
ATOM 807 C C . ALA A 1 99 ? -12.469 -1.981 12.067 1.00 91.81 99 ALA A C 1
ATOM 809 O O . ALA A 1 99 ? -11.261 -2.157 12.217 1.00 91.81 99 ALA A O 1
ATOM 810 N N . HIS A 1 100 ? -13.003 -1.668 10.880 1.00 91.62 100 HIS A N 1
ATOM 811 C CA . HIS A 1 100 ? -12.203 -1.459 9.665 1.00 91.62 100 HIS A CA 1
ATOM 812 C C . HIS A 1 100 ? -11.207 -0.309 9.826 1.00 91.62 100 HIS A C 1
ATOM 814 O O . HIS A 1 100 ? -10.028 -0.460 9.515 1.00 91.62 100 HIS A O 1
ATOM 820 N N . HIS A 1 101 ? -11.652 0.825 10.374 1.00 91.31 101 HIS A N 1
ATOM 821 C CA . HIS A 1 101 ? -10.755 1.946 10.665 1.00 91.31 101 HIS A CA 1
ATOM 822 C C . HIS A 1 101 ? -9.726 1.588 11.743 1.00 91.31 101 HIS A C 1
ATOM 824 O O . HIS A 1 101 ? -8.560 1.941 11.621 1.00 91.31 101 HIS A O 1
ATOM 830 N N . GLY A 1 102 ? -10.117 0.823 12.763 1.00 93.94 102 GLY A N 1
ATOM 831 C CA . GLY A 1 102 ? -9.208 0.331 13.795 1.00 93.94 102 GLY A CA 1
ATOM 832 C C . GLY A 1 102 ? -8.083 -0.541 13.243 1.00 93.94 102 GLY A C 1
ATOM 833 O O . GLY A 1 102 ? -6.944 -0.396 13.673 1.00 93.94 102 GLY A O 1
ATOM 834 N N . VAL A 1 103 ? -8.376 -1.403 12.265 1.00 93.69 103 VAL A N 1
ATOM 835 C CA . VAL A 1 103 ? -7.355 -2.194 11.562 1.00 93.69 103 VAL A CA 1
ATOM 836 C C . VAL A 1 103 ? -6.378 -1.300 10.805 1.00 93.69 103 VAL A C 1
ATOM 838 O O . VAL A 1 103 ? -5.175 -1.521 10.904 1.00 93.69 103 VAL A O 1
ATOM 841 N N . TRP A 1 104 ? -6.865 -0.269 10.110 1.00 89.25 104 TRP A N 1
ATOM 842 C CA . TRP A 1 104 ? -5.994 0.708 9.448 1.00 89.25 104 TRP A CA 1
ATOM 843 C C . TRP A 1 104 ? -5.045 1.391 10.446 1.00 89.25 104 TRP A C 1
ATOM 845 O O . TRP A 1 104 ? -3.831 1.376 10.272 1.00 89.25 104 TRP A O 1
ATOM 855 N N . LEU A 1 105 ? -5.584 1.871 11.568 1.00 91.56 105 LEU A N 1
ATOM 856 C CA . LEU A 1 105 ? -4.795 2.509 12.626 1.00 91.56 105 LEU A CA 1
ATOM 857 C C . LEU A 1 105 ? -3.792 1.558 13.298 1.00 91.56 105 LEU A C 1
ATOM 859 O O . LEU A 1 105 ? -2.766 1.999 13.813 1.00 91.56 105 LEU A O 1
ATOM 863 N N . LEU A 1 106 ? -4.094 0.258 13.352 1.00 91.38 106 LEU A N 1
ATOM 864 C CA . LEU A 1 106 ? -3.159 -0.763 13.826 1.00 91.38 106 LEU A CA 1
ATOM 865 C C . LEU A 1 106 ? -2.033 -1.004 12.814 1.00 91.38 106 LEU A C 1
ATOM 867 O O . LEU A 1 106 ? -0.885 -1.145 13.233 1.00 91.38 106 LEU A O 1
ATOM 871 N N . ALA A 1 107 ? -2.330 -0.993 11.512 1.00 86.38 107 ALA A N 1
ATOM 872 C CA . ALA A 1 107 ? -1.317 -1.082 10.463 1.00 86.38 107 ALA A CA 1
ATOM 873 C C . ALA A 1 107 ? -0.354 0.121 10.498 1.00 86.38 107 ALA A C 1
ATOM 875 O O . ALA A 1 107 ? 0.855 -0.066 10.393 1.00 86.38 107 ALA A O 1
ATOM 876 N N . ASP A 1 108 ? -0.850 1.330 10.783 1.00 82.25 108 ASP A N 1
ATOM 877 C CA . ASP A 1 108 ? -0.018 2.537 10.950 1.00 82.25 108 ASP A CA 1
ATOM 878 C C . ASP A 1 108 ? 0.953 2.466 12.145 1.00 82.25 108 ASP A C 1
ATOM 880 O O . ASP A 1 108 ? 1.892 3.258 12.251 1.00 82.25 108 ASP A O 1
ATOM 884 N N . ARG A 1 109 ? 0.757 1.514 13.068 1.00 81.06 109 ARG A N 1
ATOM 885 C CA . ARG A 1 109 ? 1.684 1.263 14.184 1.00 81.06 109 ARG A CA 1
ATOM 886 C C . ARG A 1 109 ? 2.820 0.311 13.820 1.00 81.06 109 ARG A C 1
ATOM 888 O O . ARG A 1 109 ? 3.727 0.131 14.638 1.00 81.06 109 ARG A O 1
ATOM 895 N N . LEU A 1 110 ? 2.792 -0.297 12.634 1.00 78.06 110 LEU A N 1
ATOM 896 C CA . LEU A 1 110 ? 3.896 -1.117 12.151 1.00 78.06 110 LEU A CA 1
ATOM 897 C C . LEU A 1 110 ? 5.153 -0.256 11.995 1.00 78.06 110 LEU A C 1
ATOM 899 O O . LEU A 1 110 ? 5.119 0.912 11.604 1.00 78.06 110 LEU A O 1
ATOM 903 N N . THR A 1 111 ? 6.299 -0.822 12.369 1.00 73.69 111 THR A N 1
ATOM 904 C CA . THR A 1 111 ? 7.538 -0.044 12.441 1.00 73.69 111 THR A CA 1
ATOM 905 C C . THR A 1 111 ? 8.115 0.168 11.047 1.00 73.69 111 THR A C 1
ATOM 907 O O . THR A 1 111 ? 8.700 -0.741 10.470 1.00 73.69 111 THR A O 1
ATOM 910 N N . VAL A 1 112 ? 8.032 1.397 10.540 1.00 76.75 112 VAL A N 1
ATOM 911 C CA . VAL A 1 112 ? 8.820 1.841 9.378 1.00 76.75 112 VAL A CA 1
ATOM 912 C C . VAL A 1 112 ? 10.225 2.224 9.848 1.00 76.75 112 VAL A C 1
ATOM 914 O O . VAL A 1 112 ? 10.358 2.909 10.870 1.00 76.75 112 VAL A O 1
ATOM 917 N N . SER A 1 113 ? 11.271 1.793 9.140 1.00 82.38 113 SER A N 1
ATOM 918 C CA . SER A 1 113 ? 12.657 2.096 9.515 1.00 82.38 113 SER A CA 1
ATOM 919 C C . SER A 1 113 ? 12.974 3.592 9.361 1.00 82.38 113 SER A C 1
ATOM 921 O O . SER A 1 113 ? 12.378 4.279 8.536 1.00 82.38 113 SER A O 1
ATOM 923 N N . GLU A 1 114 ? 13.900 4.133 10.159 1.00 81.81 114 GLU A N 1
ATOM 924 C CA . GLU A 1 114 ? 14.277 5.555 10.071 1.00 81.81 114 GLU A CA 1
ATOM 925 C C . GLU A 1 114 ? 14.796 5.969 8.674 1.00 81.81 114 GLU A C 1
ATOM 927 O O . GLU A 1 114 ? 14.388 7.032 8.200 1.00 81.81 114 GLU A O 1
ATOM 932 N N . PRO A 1 115 ? 15.619 5.165 7.966 1.00 83.31 115 PRO A N 1
ATOM 933 C CA . PRO A 1 115 ? 15.993 5.463 6.582 1.00 83.31 115 PRO A CA 1
ATOM 934 C C . PRO A 1 115 ? 14.792 5.580 5.635 1.00 83.31 115 PRO A C 1
ATOM 936 O O . PRO A 1 115 ? 14.756 6.489 4.810 1.00 83.31 115 PRO A O 1
ATOM 939 N N . ASP A 1 116 ? 13.794 4.709 5.789 1.00 83.00 116 ASP A N 1
ATOM 940 C CA . ASP A 1 116 ? 12.603 4.688 4.930 1.00 83.00 116 ASP A CA 1
ATOM 941 C C . ASP A 1 116 ? 11.634 5.842 5.239 1.00 83.00 116 ASP A C 1
ATOM 943 O O . ASP A 1 116 ? 10.883 6.286 4.374 1.00 83.00 116 ASP A O 1
ATOM 947 N N . ARG A 1 117 ? 11.665 6.383 6.463 1.00 78.62 117 ARG A N 1
ATOM 948 C CA . ARG A 1 117 ? 10.903 7.593 6.825 1.00 78.62 117 ARG A CA 1
ATOM 949 C C . ARG A 1 117 ? 11.509 8.871 6.254 1.00 78.62 117 ARG A C 1
ATOM 951 O O . ARG A 1 117 ? 10.792 9.847 6.075 1.00 78.62 117 ARG A O 1
ATOM 958 N N . ASN A 1 118 ? 12.815 8.865 5.990 1.00 79.69 118 ASN A N 1
ATOM 959 C CA . ASN A 1 118 ? 13.581 10.023 5.528 1.00 79.69 118 ASN A CA 1
ATOM 960 C C . ASN A 1 118 ? 14.003 9.890 4.057 1.00 79.69 118 ASN A C 1
ATOM 962 O O . ASN A 1 118 ? 15.063 10.383 3.662 1.00 79.69 118 ASN A O 1
ATOM 966 N N . LEU A 1 119 ? 13.191 9.206 3.244 1.00 86.19 119 LEU A N 1
ATOM 967 C CA . LEU A 1 119 ? 13.386 9.163 1.795 1.00 86.19 119 LEU A CA 1
ATOM 968 C C . LEU A 1 119 ? 13.443 10.585 1.235 1.00 86.19 119 LEU A C 1
ATOM 970 O O . LEU A 1 119 ? 12.771 11.484 1.733 1.00 86.19 119 LEU A O 1
ATOM 974 N N . ASN A 1 120 ? 14.226 10.789 0.178 1.00 88.12 120 ASN A N 1
ATOM 975 C CA . ASN A 1 120 ? 14.237 12.060 -0.535 1.00 88.12 120 ASN A CA 1
ATOM 976 C C . ASN A 1 120 ? 13.413 11.930 -1.830 1.00 88.12 120 ASN A C 1
ATOM 978 O O . ASN A 1 120 ? 13.903 11.323 -2.788 1.00 88.12 120 ASN A O 1
ATOM 982 N N . PRO A 1 121 ? 12.201 12.513 -1.909 1.00 85.88 121 PRO A N 1
ATOM 983 C CA . PRO A 1 121 ? 11.369 12.436 -3.109 1.00 85.88 121 PRO A CA 1
ATOM 984 C C . PRO A 1 121 ? 12.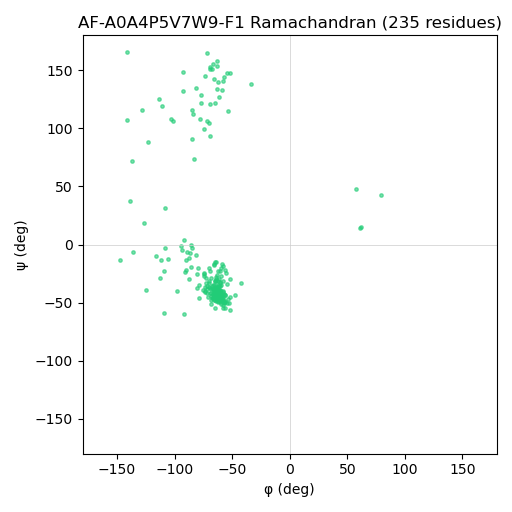018 13.052 -4.357 1.00 85.88 121 PRO A C 1
ATOM 986 O O . PRO A 1 121 ? 11.672 12.675 -5.476 1.00 85.88 121 PRO A O 1
ATOM 989 N N . GLU A 1 122 ? 12.981 13.966 -4.193 1.00 88.81 122 GLU A N 1
ATOM 990 C CA . GLU A 1 122 ? 13.727 14.572 -5.304 1.00 88.81 122 GLU A CA 1
ATOM 991 C C . GLU A 1 122 ? 14.671 13.574 -5.993 1.00 88.81 122 GLU A C 1
ATOM 993 O O . GLU A 1 122 ? 15.007 13.743 -7.164 1.00 88.81 122 GLU A O 1
ATOM 998 N N . ASN A 1 123 ? 15.075 12.507 -5.294 1.00 91.25 123 ASN A N 1
ATOM 999 C CA . ASN A 1 123 ? 15.945 11.458 -5.834 1.00 91.25 123 ASN A CA 1
ATOM 1000 C C . ASN A 1 123 ? 15.177 10.376 -6.608 1.00 91.25 123 ASN A C 1
ATOM 1002 O O . ASN A 1 123 ? 15.796 9.454 -7.151 1.00 91.25 123 ASN A O 1
ATOM 1006 N N . VAL A 1 124 ? 13.844 10.457 -6.654 1.00 91.62 124 VAL A N 1
ATOM 1007 C CA . VAL A 1 124 ? 13.002 9.460 -7.317 1.00 91.62 124 VAL A CA 1
ATOM 1008 C C . VAL A 1 124 ? 13.283 9.470 -8.823 1.00 91.62 124 VAL A C 1
ATOM 1010 O O . VAL A 1 124 ? 13.100 10.493 -9.491 1.00 91.62 124 VAL A O 1
ATOM 1013 N N . PRO A 1 125 ? 13.704 8.335 -9.408 1.00 92.00 125 PRO A N 1
ATOM 1014 C CA . PRO A 1 125 ? 14.030 8.275 -10.821 1.00 92.00 125 PRO A CA 1
ATOM 1015 C C . PRO A 1 125 ? 12.755 8.066 -11.647 1.00 92.00 125 PRO A C 1
ATOM 1017 O O . PRO A 1 125 ? 12.508 6.978 -12.163 1.00 92.00 125 PRO A O 1
ATOM 1020 N N . TYR A 1 126 ? 11.926 9.105 -11.774 1.00 90.69 126 TYR A N 1
ATOM 1021 C CA . TYR A 1 126 ? 10.646 9.016 -12.490 1.00 90.69 126 TYR A CA 1
ATOM 1022 C C . TYR A 1 126 ? 10.801 8.577 -13.952 1.00 90.69 126 TYR A C 1
ATOM 1024 O O . TYR A 1 126 ? 9.938 7.882 -14.471 1.00 90.69 126 TYR A O 1
ATOM 1032 N N . GLY A 1 127 ? 11.918 8.918 -14.604 1.00 89.88 127 GLY A N 1
ATOM 1033 C CA . GLY A 1 127 ? 12.206 8.481 -15.975 1.00 89.88 127 GLY A CA 1
ATOM 1034 C C . GLY A 1 127 ? 12.388 6.967 -16.146 1.00 89.88 127 GLY A C 1
ATOM 1035 O O . GLY A 1 127 ? 12.353 6.497 -17.275 1.00 89.88 127 GLY A O 1
ATOM 1036 N N . ASP A 1 128 ? 12.572 6.215 -15.055 1.00 92.00 128 ASP A N 1
ATOM 1037 C CA . ASP A 1 128 ? 12.668 4.751 -15.073 1.00 92.00 128 ASP A CA 1
ATOM 1038 C C . ASP A 1 128 ? 11.310 4.059 -14.809 1.00 92.00 128 ASP A C 1
ATOM 1040 O O . ASP A 1 128 ? 11.246 2.831 -14.869 1.00 92.00 128 ASP A O 1
ATOM 1044 N N . ALA A 1 129 ? 10.240 4.803 -14.498 1.00 91.88 129 ALA A N 1
ATOM 1045 C CA . ALA A 1 129 ? 8.930 4.231 -14.183 1.00 91.88 129 ALA A CA 1
ATOM 1046 C C . ALA A 1 129 ? 8.256 3.595 -15.421 1.00 91.88 129 ALA A C 1
ATOM 1048 O O . ALA A 1 129 ? 8.466 4.064 -16.544 1.00 91.88 129 ALA A O 1
ATOM 1049 N N . PRO A 1 130 ? 7.398 2.567 -15.249 1.00 89.62 130 PRO A N 1
ATOM 1050 C CA . PRO A 1 130 ? 6.620 2.019 -16.357 1.00 89.62 130 PRO A CA 1
ATOM 1051 C C . PRO A 1 130 ? 5.757 3.094 -17.044 1.00 89.62 130 PRO A C 1
ATOM 1053 O O . PRO A 1 130 ? 5.199 3.953 -16.362 1.00 89.62 130 PRO A O 1
ATOM 1056 N N . PRO A 1 131 ? 5.564 3.043 -18.376 1.00 89.19 131 PRO A N 1
ATOM 1057 C CA . PRO A 1 131 ? 4.965 4.145 -19.138 1.00 89.19 131 PRO A CA 1
ATOM 1058 C C . PRO A 1 131 ? 3.489 4.433 -18.816 1.00 89.19 131 PRO A 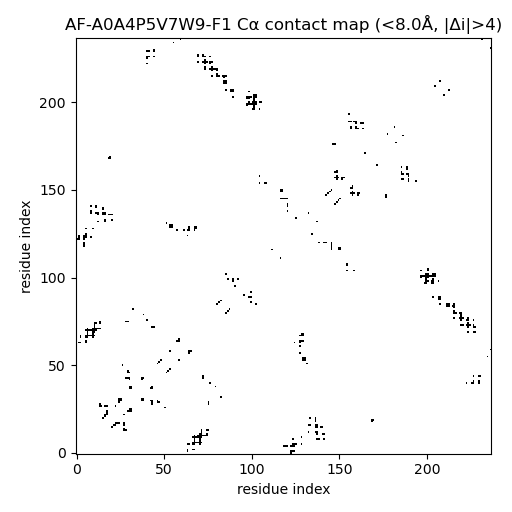C 1
ATOM 1060 O O . PRO A 1 131 ? 2.989 5.501 -19.159 1.00 89.19 131 PRO A O 1
ATOM 1063 N N . TRP A 1 132 ? 2.776 3.503 -18.173 1.00 88.62 132 TRP A N 1
ATOM 1064 C CA . TRP A 1 132 ? 1.403 3.720 -17.693 1.00 88.62 132 TRP A CA 1
ATOM 1065 C C . TRP A 1 132 ? 1.333 4.296 -16.275 1.00 88.62 132 TRP A C 1
ATOM 1067 O O . TRP A 1 132 ? 0.240 4.605 -15.807 1.00 88.62 132 TRP A O 1
ATOM 1077 N N . VAL A 1 133 ? 2.458 4.414 -15.568 1.00 89.88 133 VAL A N 1
ATOM 1078 C CA . VAL A 1 133 ? 2.503 5.033 -14.243 1.00 89.88 133 VAL A CA 1
ATOM 1079 C C . VAL A 1 133 ? 2.611 6.541 -14.424 1.00 89.88 133 VAL A C 1
ATOM 1081 O O . VAL A 1 133 ? 3.623 7.061 -14.895 1.00 89.88 133 VAL A O 1
ATOM 1084 N N . LEU A 1 134 ? 1.561 7.264 -14.037 1.00 87.12 134 LEU A N 1
ATOM 1085 C CA . LEU A 1 134 ? 1.566 8.717 -14.128 1.00 87.12 134 LEU A CA 1
ATOM 1086 C C . LEU A 1 134 ? 2.385 9.343 -12.997 1.00 87.12 134 LEU A C 1
ATOM 1088 O O . LEU A 1 134 ? 2.073 9.204 -11.814 1.00 87.12 134 LEU A O 1
ATOM 1092 N N . MET A 1 135 ? 3.401 10.113 -13.382 1.00 89.75 135 MET A N 1
ATOM 1093 C CA . MET A 1 135 ? 4.357 10.713 -12.449 1.00 89.75 135 MET A CA 1
ATOM 1094 C C . MET A 1 135 ? 3.717 11.739 -11.509 1.00 89.75 135 MET A C 1
ATOM 1096 O O . MET A 1 135 ? 4.056 11.769 -10.332 1.00 89.75 135 MET A O 1
ATOM 1100 N N . ALA A 1 136 ? 2.791 12.571 -11.999 1.00 88.25 136 ALA A N 1
ATOM 1101 C CA . ALA A 1 136 ? 2.177 13.624 -11.186 1.00 88.25 136 ALA A CA 1
ATOM 1102 C C . ALA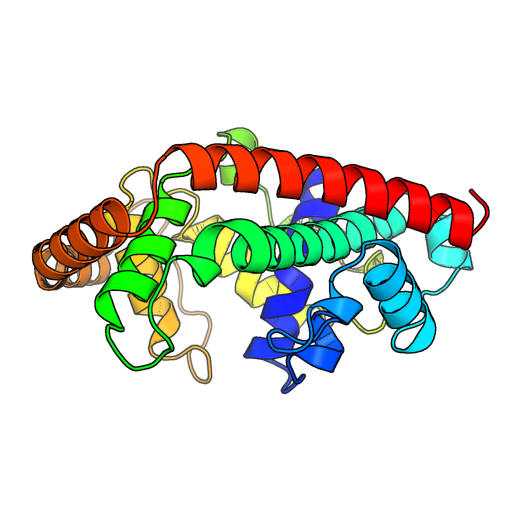 A 1 136 ? 1.350 13.063 -10.005 1.00 88.25 136 ALA A C 1
ATOM 1104 O O . ALA A 1 136 ? 1.597 13.485 -8.874 1.00 88.25 136 ALA A O 1
ATOM 1105 N N . PRO A 1 137 ? 0.449 12.076 -10.203 1.00 88.19 137 PRO A N 1
ATOM 1106 C CA . PRO A 1 137 ? -0.187 11.338 -9.111 1.00 88.19 137 PRO A CA 1
ATOM 1107 C C . PRO A 1 137 ? 0.795 10.740 -8.101 1.00 88.19 137 PRO A C 1
ATOM 1109 O O . PRO A 1 137 ? 0.638 10.954 -6.898 1.00 88.19 137 PRO A O 1
ATOM 1112 N N . VAL A 1 138 ? 1.811 10.009 -8.578 1.00 91.06 138 VAL A N 1
ATOM 1113 C CA . VAL A 1 138 ? 2.784 9.336 -7.701 1.00 91.06 138 VAL A CA 1
ATOM 1114 C C . VAL A 1 138 ? 3.569 10.358 -6.893 1.00 91.06 138 VAL A C 1
ATOM 1116 O O . VAL A 1 138 ? 3.662 10.233 -5.678 1.00 91.06 138 VAL A O 1
ATOM 1119 N N . SER A 1 139 ? 4.070 11.406 -7.547 1.00 88.88 139 SER A N 1
ATOM 1120 C CA . SER A 1 139 ? 4.796 12.492 -6.893 1.00 88.88 139 SER A CA 1
ATOM 1121 C C . SER A 1 139 ? 3.938 13.180 -5.834 1.00 88.88 139 SER A C 1
ATOM 1123 O O . SER A 1 139 ? 4.408 13.397 -4.720 1.00 88.88 139 SER A O 1
ATOM 1125 N N . ARG A 1 140 ? 2.660 13.456 -6.127 1.00 85.88 140 ARG A N 1
ATOM 1126 C CA . ARG A 1 140 ? 1.727 14.061 -5.167 1.00 85.88 140 ARG A CA 1
ATOM 1127 C C . ARG A 1 140 ? 1.546 13.190 -3.924 1.00 85.88 140 ARG A C 1
ATOM 1129 O O . ARG A 1 140 ? 1.649 13.705 -2.808 1.00 85.88 140 ARG A O 1
ATOM 1136 N N . LEU A 1 141 ? 1.285 11.892 -4.098 1.00 86.88 141 LEU A N 1
ATOM 1137 C CA . LEU A 1 141 ? 1.069 10.990 -2.965 1.00 86.88 141 LEU A CA 1
ATOM 1138 C C . LEU A 1 141 ? 2.356 10.773 -2.172 1.00 86.88 141 LEU A C 1
ATOM 1140 O O . LEU A 1 141 ? 2.356 10.917 -0.953 1.00 86.88 141 LEU A O 1
ATOM 1144 N N . LEU A 1 142 ? 3.459 10.490 -2.863 1.00 88.69 142 LEU A N 1
ATOM 1145 C CA . LEU A 1 142 ? 4.747 10.219 -2.240 1.00 88.69 142 LEU A CA 1
ATOM 1146 C C . LEU A 1 142 ? 5.259 11.430 -1.457 1.00 88.69 142 LEU A C 1
ATOM 1148 O O . LEU A 1 142 ? 5.671 11.266 -0.314 1.00 88.69 142 LEU A O 1
ATOM 1152 N N . ASN A 1 143 ? 5.165 12.641 -2.017 1.00 86.31 143 ASN A N 1
ATOM 1153 C CA . ASN A 1 143 ? 5.499 13.867 -1.288 1.00 86.31 143 ASN A CA 1
ATOM 1154 C C . ASN A 1 143 ? 4.640 14.007 -0.032 1.00 86.31 143 ASN A C 1
ATOM 1156 O O . ASN A 1 143 ? 5.173 14.288 1.035 1.00 86.31 143 ASN A O 1
ATOM 1160 N N . THR A 1 144 ? 3.332 13.752 -0.136 1.00 83.62 144 THR A N 1
ATOM 1161 C CA . THR A 1 144 ? 2.430 13.837 1.021 1.00 83.62 144 THR A CA 1
ATOM 1162 C C . THR A 1 144 ? 2.851 12.871 2.131 1.00 83.62 144 THR A C 1
ATOM 1164 O O . THR A 1 144 ? 2.959 13.256 3.296 1.00 83.62 144 THR A O 1
ATOM 1167 N N . LEU A 1 145 ? 3.123 11.616 1.766 1.00 86.00 145 LEU A N 1
ATOM 1168 C CA . LEU A 1 145 ? 3.524 10.574 2.706 1.00 86.00 145 LEU A CA 1
ATOM 1169 C C . LEU A 1 145 ? 4.881 10.888 3.339 1.00 86.00 145 LEU A C 1
ATOM 1171 O O . LEU A 1 145 ? 4.979 10.958 4.560 1.00 86.00 145 LEU A O 1
ATOM 1175 N N . VAL A 1 146 ? 5.907 11.123 2.524 1.00 85.50 146 VAL A N 1
ATOM 1176 C CA . VAL A 1 146 ? 7.294 11.297 2.977 1.00 85.50 146 VAL A CA 1
ATOM 1177 C C . VAL A 1 146 ? 7.491 12.600 3.740 1.00 85.50 146 VAL A C 1
ATOM 1179 O O . VAL A 1 146 ? 8.225 12.624 4.718 1.00 85.50 146 VAL A O 1
ATOM 1182 N N . MET A 1 147 ? 6.831 13.684 3.340 1.00 81.75 147 MET A N 1
ATOM 1183 C CA . MET A 1 147 ? 7.069 14.983 3.962 1.00 81.75 147 MET A CA 1
ATOM 1184 C C . MET A 1 147 ? 6.152 15.248 5.163 1.00 81.75 147 MET A C 1
ATOM 1186 O O . MET A 1 147 ? 6.492 16.098 5.991 1.00 81.75 147 MET A O 1
ATOM 1190 N N . HIS A 1 148 ? 4.993 14.579 5.282 1.00 80.56 148 HIS A N 1
ATOM 1191 C CA . HIS A 1 148 ? 4.007 14.908 6.334 1.00 80.56 148 HIS A CA 1
ATOM 1192 C C . HIS A 1 148 ? 3.607 13.745 7.210 1.00 80.56 148 HIS A C 1
ATOM 1194 O O . HIS A 1 148 ? 3.446 13.955 8.411 1.00 80.56 148 HIS A O 1
ATOM 1200 N N . VAL A 1 149 ? 3.443 12.554 6.638 1.00 84.38 149 VAL A N 1
ATOM 1201 C CA . VAL A 1 149 ? 2.875 11.408 7.356 1.00 84.38 149 VAL A CA 1
ATOM 1202 C C . VAL A 1 149 ? 3.977 10.567 8.001 1.00 84.38 149 VAL A C 1
ATOM 1204 O O . VAL A 1 149 ? 4.026 10.457 9.223 1.00 84.38 149 VAL A O 1
ATOM 1207 N N . LEU A 1 150 ? 4.907 10.034 7.207 1.00 83.44 150 LEU A N 1
ATOM 1208 C CA . LEU A 1 150 ? 5.975 9.131 7.653 1.00 83.44 150 LEU A CA 1
ATOM 1209 C C . LEU A 1 150 ? 6.966 9.733 8.671 1.00 83.44 150 LEU A C 1
ATOM 1211 O O . LEU A 1 150 ? 7.442 8.981 9.527 1.00 83.44 150 LEU A O 1
ATOM 1215 N N . PRO A 1 151 ? 7.278 11.048 8.660 1.00 82.81 151 PRO A N 1
ATOM 1216 C CA . PRO A 1 151 ? 8.151 11.640 9.674 1.00 82.81 151 PRO A CA 1
ATOM 1217 C C . PRO A 1 151 ? 7.563 11.619 11.092 1.00 82.81 151 PRO A C 1
ATOM 1219 O O . PRO A 1 151 ? 8.295 11.809 12.065 1.00 82.81 151 PRO A O 1
ATOM 1222 N N . GLN A 1 152 ? 6.250 11.417 11.236 1.00 82.25 152 GLN A N 1
ATOM 1223 C CA . GLN A 1 152 ? 5.579 11.463 12.531 1.00 82.25 152 GLN A CA 1
ATOM 1224 C C . GLN A 1 152 ? 5.835 10.173 13.313 1.00 82.25 152 GLN A C 1
ATOM 1226 O O . GLN A 1 152 ? 5.627 9.063 12.828 1.00 82.25 152 GLN A O 1
ATOM 1231 N N . THR A 1 153 ? 6.284 10.313 14.558 1.00 79.38 153 THR A N 1
ATOM 1232 C CA . THR A 1 153 ? 6.484 9.174 15.470 1.00 79.38 153 THR A CA 1
ATOM 1233 C C . THR A 1 153 ? 5.252 8.878 16.321 1.00 79.38 153 THR A C 1
ATOM 1235 O O . THR A 1 153 ? 5.089 7.750 16.779 1.00 79.38 153 THR A O 1
ATOM 1238 N N . ASP A 1 154 ? 4.383 9.871 16.524 1.00 85.12 154 ASP A N 1
ATOM 1239 C CA . ASP A 1 154 ? 3.084 9.698 17.174 1.00 85.12 154 ASP A CA 1
ATOM 1240 C C . ASP A 1 154 ? 2.054 9.233 16.125 1.00 85.12 154 ASP A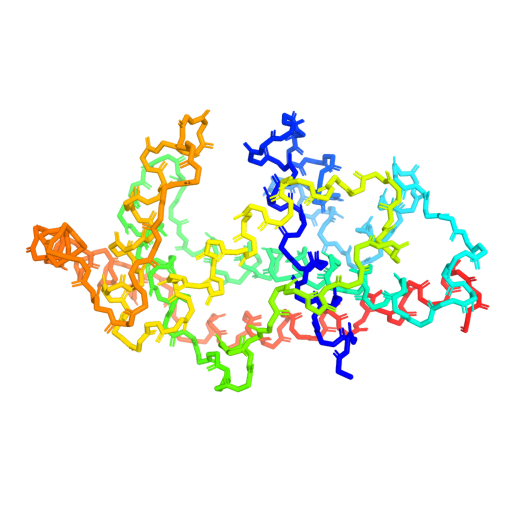 C 1
ATOM 1242 O O . ASP A 1 154 ? 1.748 10.004 15.205 1.00 85.12 154 ASP A O 1
ATOM 1246 N N . PRO A 1 155 ? 1.489 8.013 16.248 1.00 85.44 155 PRO A N 1
ATOM 1247 C CA . PRO A 1 155 ? 0.528 7.483 15.278 1.00 85.44 155 PRO A CA 1
ATOM 1248 C C . PRO A 1 155 ? -0.723 8.359 15.151 1.00 85.44 155 PRO A C 1
ATOM 1250 O O . PRO A 1 155 ? -1.327 8.429 14.086 1.00 85.44 155 PRO A O 1
ATOM 1253 N N . TRP A 1 156 ? -1.098 9.097 16.200 1.00 88.50 156 TRP A N 1
ATOM 1254 C CA . TRP A 1 156 ? -2.245 9.998 16.128 1.00 88.50 156 TRP A CA 1
ATOM 1255 C C . TRP A 1 156 ? -1.951 11.265 15.335 1.00 88.50 156 TRP A C 1
ATOM 1257 O O . TRP A 1 156 ? -2.867 11.859 14.772 1.00 88.50 156 TRP A O 1
ATOM 1267 N N . ILE A 1 157 ? -0.690 11.695 15.289 1.00 87.69 157 ILE A N 1
ATOM 1268 C CA . ILE A 1 157 ? -0.273 12.806 14.433 1.00 87.69 157 ILE A CA 1
ATOM 1269 C C . ILE A 1 157 ? -0.199 12.346 12.980 1.00 87.69 157 ILE A C 1
ATOM 1271 O O . ILE A 1 157 ? -0.630 13.098 12.106 1.00 87.69 157 ILE A O 1
ATOM 1275 N N . ALA A 1 158 ? 0.281 11.126 12.721 1.00 87.44 158 ALA A N 1
ATOM 1276 C CA . ALA A 1 158 ? 0.255 10.532 11.386 1.00 87.44 158 ALA A CA 1
ATOM 1277 C C . ALA A 1 158 ? -1.185 10.455 10.847 1.00 87.44 158 ALA A C 1
ATOM 1279 O O . ALA A 1 158 ? -1.470 11.038 9.801 1.00 87.44 158 ALA A O 1
ATOM 1280 N N . GLU A 1 159 ? -2.113 9.875 11.614 1.00 88.19 159 GLU A N 1
ATOM 1281 C CA . GLU A 1 159 ? -3.526 9.782 11.224 1.00 88.19 159 GLU A CA 1
ATOM 1282 C C . GLU A 1 159 ? -4.182 11.163 11.090 1.00 88.19 159 GLU A C 1
ATOM 1284 O O . GLU A 1 159 ? -4.870 11.440 10.112 1.00 88.19 159 GLU A O 1
ATOM 1289 N N . ALA A 1 160 ? -3.951 12.088 12.029 1.00 87.38 160 ALA A N 1
ATOM 1290 C CA . ALA A 1 160 ? -4.502 13.441 11.927 1.00 87.38 160 ALA A CA 1
ATOM 1291 C C . ALA A 1 160 ? -3.993 14.189 10.687 1.00 87.38 160 ALA A C 1
ATOM 1293 O O . ALA A 1 160 ? -4.734 14.957 10.067 1.00 87.38 160 ALA A O 1
ATOM 1294 N N . THR A 1 161 ? -2.735 13.954 10.315 1.00 85.06 161 THR A N 1
ATOM 1295 C CA . THR A 1 161 ? -2.145 14.477 9.084 1.00 85.06 161 THR A CA 1
ATOM 1296 C C . THR A 1 161 ? -2.799 13.830 7.871 1.00 85.06 161 THR A C 1
ATOM 1298 O O . THR A 1 161 ? -3.225 14.541 6.963 1.00 85.06 161 THR A O 1
ATOM 1301 N N . TYR A 1 162 ? -2.978 12.510 7.876 1.00 82.25 162 TYR A N 1
ATOM 1302 C CA . TYR A 1 162 ? -3.699 11.814 6.819 1.00 82.25 162 TYR A CA 1
ATOM 1303 C C . TYR A 1 162 ? -5.126 12.354 6.658 1.00 82.25 162 TYR A C 1
ATOM 1305 O O . TYR A 1 162 ? -5.484 12.776 5.566 1.00 82.25 162 TYR A O 1
ATOM 1313 N N . VAL A 1 163 ? -5.912 12.469 7.733 1.00 82.19 163 VAL A N 1
ATOM 1314 C CA . VAL A 1 163 ? -7.277 13.030 7.721 1.00 82.19 163 VAL A CA 1
ATOM 1315 C C . VAL A 1 163 ? -7.311 14.450 7.156 1.00 82.19 163 VAL A C 1
ATOM 1317 O O . VAL A 1 163 ? -8.173 14.755 6.329 1.00 82.19 163 VAL A O 1
ATOM 1320 N N . ARG A 1 164 ? -6.359 15.307 7.552 1.00 80.69 164 ARG A N 1
ATOM 1321 C CA . ARG A 1 164 ? -6.220 16.664 7.001 1.00 80.69 164 ARG A CA 1
ATOM 1322 C C . ARG A 1 164 ? -6.073 16.637 5.480 1.00 80.69 164 ARG A C 1
ATOM 1324 O O . ARG A 1 164 ? -6.682 17.459 4.805 1.00 80.69 164 ARG A O 1
ATOM 1331 N N . HIS A 1 165 ? -5.267 15.719 4.956 1.00 74.50 165 HIS A N 1
ATOM 1332 C CA . HIS A 1 165 ? -5.009 15.608 3.522 1.00 74.50 165 H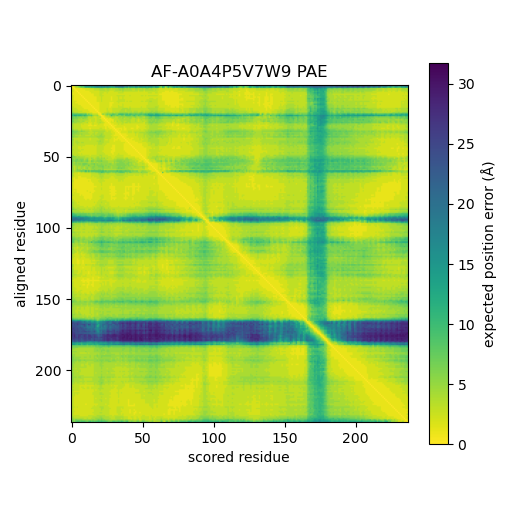IS A CA 1
ATOM 1333 C C . HIS A 1 165 ? -6.059 14.761 2.777 1.00 74.50 165 HIS A C 1
ATOM 1335 O O . HIS A 1 165 ? -6.207 14.926 1.569 1.00 74.50 165 HIS A O 1
ATOM 1341 N N . ASN A 1 166 ? -6.827 13.915 3.477 1.00 69.69 166 ASN A N 1
ATOM 1342 C CA . ASN A 1 166 ? -7.857 13.031 2.920 1.00 69.69 166 ASN A CA 1
ATOM 1343 C C . ASN A 1 166 ? -9.171 13.772 2.606 1.00 69.69 166 ASN A C 1
ATOM 1345 O O . ASN A 1 166 ? -9.807 13.491 1.591 1.00 69.69 166 ASN A O 1
ATOM 1349 N N . ALA A 1 167 ? -9.545 14.773 3.419 1.00 49.38 167 ALA A N 1
ATOM 1350 C CA . ALA A 1 167 ? -10.791 15.534 3.252 1.00 49.38 167 ALA A CA 1
ATOM 1351 C C . ALA A 1 167 ? -10.949 16.189 1.859 1.00 49.38 167 ALA A C 1
ATOM 1353 O O . ALA A 1 167 ? -12.078 16.402 1.427 1.00 49.38 167 ALA A O 1
ATOM 1354 N N . ASP A 1 168 ? -9.843 16.408 1.134 1.00 44.22 168 ASP A N 1
ATOM 1355 C CA . ASP A 1 168 ? -9.802 17.061 -0.178 1.00 44.22 168 ASP A CA 1
ATOM 1356 C C . ASP A 1 168 ? -8.828 16.392 -1.176 1.00 44.22 168 ASP A C 1
ATOM 1358 O O . ASP A 1 168 ? -8.210 17.073 -1.996 1.00 44.22 168 ASP A O 1
ATOM 1362 N N . LEU A 1 169 ? -8.683 15.059 -1.212 1.00 45.94 169 LEU A N 1
ATOM 1363 C CA . LEU A 1 169 ? -7.775 14.422 -2.199 1.00 45.94 169 LEU A CA 1
ATOM 1364 C C . LEU A 1 169 ? -8.127 14.756 -3.671 1.00 45.94 169 LEU A C 1
ATOM 1366 O O . LEU A 1 169 ? -7.259 14.713 -4.545 1.00 45.94 169 LEU A O 1
ATOM 1370 N N . ARG A 1 170 ? -9.350 15.224 -3.962 1.00 45.16 170 ARG A N 1
ATOM 1371 C CA . ARG A 1 170 ? -9.728 15.741 -5.294 1.00 45.16 170 ARG A CA 1
ATOM 1372 C C . ARG A 1 170 ? -9.508 17.247 -5.511 1.00 45.16 170 ARG A C 1
ATOM 1374 O O . ARG A 1 170 ? -9.577 17.668 -6.659 1.00 45.16 170 ARG A O 1
ATOM 1381 N N . GLN A 1 171 ? -9.269 18.052 -4.471 1.00 39.72 171 GLN A N 1
ATOM 1382 C CA . GLN A 1 171 ? -9.241 19.526 -4.579 1.00 39.72 171 GLN A CA 1
ATOM 1383 C C . GLN A 1 171 ? -8.087 20.222 -3.841 1.00 39.72 171 GLN A C 1
ATOM 1385 O O . GLN A 1 171 ? -7.904 21.424 -4.010 1.00 39.72 171 GLN A O 1
ATOM 1390 N N . ALA A 1 172 ? -7.279 19.503 -3.062 1.00 43.38 172 ALA A N 1
ATOM 1391 C CA . ALA A 1 172 ? -6.141 20.098 -2.377 1.00 43.38 172 ALA A CA 1
ATOM 1392 C C . ALA A 1 172 ? -4.997 20.389 -3.366 1.00 43.38 172 ALA A C 1
ATOM 1394 O O . ALA A 1 172 ? -4.233 19.488 -3.728 1.00 43.38 172 ALA A O 1
ATOM 1395 N N . GLU A 1 173 ? -4.889 21.649 -3.792 1.00 42.62 173 GLU A N 1
ATOM 1396 C CA . GLU A 1 173 ? -3.640 22.235 -4.295 1.00 42.62 173 GLU A CA 1
ATOM 1397 C C . GLU A 1 173 ? -2.509 21.992 -3.272 1.00 42.62 173 GLU A C 1
ATOM 1399 O O . GLU A 1 173 ? -2.772 21.945 -2.064 1.00 42.62 173 GLU A O 1
ATOM 1404 N N . PRO A 1 174 ? -1.250 21.823 -3.713 1.00 43.81 174 PRO A N 1
ATOM 1405 C CA . PRO A 1 174 ? -0.125 21.659 -2.807 1.00 43.81 174 PRO A CA 1
ATOM 1406 C C . PRO A 1 174 ? 0.121 22.984 -2.082 1.00 43.81 174 PRO A C 1
ATOM 1408 O O . PRO A 1 174 ? 0.798 23.868 -2.594 1.00 43.81 174 PRO A O 1
ATOM 1411 N N . THR A 1 175 ? -0.460 23.154 -0.897 1.00 45.59 175 THR A N 1
ATOM 1412 C CA . THR A 1 175 ? -0.143 24.293 -0.033 1.00 45.59 175 THR A CA 1
ATOM 1413 C C . THR A 1 175 ? 0.966 23.936 0.939 1.00 45.59 175 THR A C 1
ATOM 1415 O O . THR A 1 175 ? 0.921 22.889 1.586 1.00 45.59 175 THR A O 1
ATOM 1418 N N . ASP A 1 176 ? 1.928 24.854 0.998 1.00 40.09 176 ASP A N 1
ATOM 1419 C CA . ASP A 1 176 ? 3.191 24.839 1.723 1.00 40.09 176 ASP A CA 1
ATOM 1420 C C . ASP A 1 176 ? 3.184 24.119 3.067 1.00 40.09 176 ASP A C 1
ATOM 1422 O O . ASP A 1 176 ? 2.305 24.274 3.919 1.00 40.09 176 ASP A O 1
ATOM 1426 N N . LEU A 1 177 ? 4.260 23.371 3.269 1.00 45.47 177 LEU A N 1
ATOM 1427 C CA . LEU A 1 177 ? 4.457 22.530 4.428 1.00 45.47 177 LEU A CA 1
ATOM 1428 C C . LEU A 1 177 ? 5.569 23.137 5.247 1.00 45.47 177 LEU A C 1
ATOM 1430 O O . LEU A 1 177 ? 6.701 23.301 4.794 1.00 45.47 177 LEU A O 1
ATOM 1434 N N . LEU A 1 178 ? 5.211 23.491 6.472 1.00 44.94 178 LEU A N 1
ATOM 1435 C CA . LEU A 1 178 ? 6.153 23.941 7.474 1.00 44.94 178 LEU A CA 1
ATOM 1436 C C . LEU A 1 178 ? 6.980 22.735 7.935 1.00 44.94 178 LEU A C 1
ATOM 1438 O O . LEU A 1 178 ? 6.509 21.883 8.688 1.00 44.94 178 LEU A O 1
ATOM 1442 N N . ALA A 1 179 ? 8.237 22.674 7.505 1.00 40.09 179 ALA A N 1
ATOM 1443 C CA . ALA A 1 179 ? 9.252 21.900 8.209 1.00 40.09 179 ALA A CA 1
ATOM 1444 C C . ALA A 1 179 ? 9.478 22.478 9.624 1.00 40.09 179 ALA A C 1
ATOM 1446 O O . ALA A 1 179 ? 9.393 23.692 9.819 1.00 40.09 179 ALA A O 1
ATOM 1447 N N . PRO A 1 180 ? 9.932 21.663 10.585 1.00 52.47 180 PRO A N 1
ATOM 1448 C CA . PRO A 1 180 ? 9.210 20.606 11.277 1.00 52.47 180 PRO A CA 1
ATOM 1449 C C . PRO A 1 180 ? 8.417 21.216 12.452 1.00 52.47 180 PRO A C 1
ATOM 1451 O O . PRO A 1 180 ? 8.924 21.373 13.563 1.00 52.47 180 PRO A O 1
ATOM 1454 N N . GLY A 1 181 ? 7.171 21.608 12.213 1.00 57.50 181 GLY A N 1
ATOM 1455 C CA . GLY A 1 181 ? 6.282 22.103 13.259 1.00 57.50 181 GLY A CA 1
ATOM 1456 C C . GLY A 1 181 ? 4.894 21.569 12.987 1.00 57.50 181 GLY A C 1
ATOM 1457 O O . GLY A 1 181 ? 4.262 22.001 12.029 1.00 57.50 181 GLY A O 1
ATOM 1458 N N . ILE A 1 182 ? 4.441 20.601 13.787 1.00 69.38 182 ILE A N 1
ATOM 1459 C CA . ILE A 1 182 ? 3.086 20.055 13.670 1.00 69.38 182 ILE A CA 1
ATOM 1460 C C . ILE A 1 182 ? 2.106 21.233 13.736 1.00 69.38 182 ILE A C 1
ATOM 1462 O O . ILE A 1 182 ? 2.022 21.922 14.753 1.00 69.38 182 ILE A O 1
ATOM 1466 N N . ASP A 1 183 ? 1.397 21.479 12.636 1.00 74.94 183 ASP A N 1
ATOM 1467 C CA . ASP A 1 183 ? 0.430 22.568 12.515 1.00 74.94 183 ASP A CA 1
ATOM 1468 C C . ASP A 1 183 ? -0.652 22.433 13.601 1.00 74.94 183 ASP A C 1
ATOM 1470 O O . ASP A 1 183 ? -1.134 21.332 13.891 1.00 74.94 183 ASP A O 1
ATOM 1474 N N . ALA A 1 184 ? -1.073 23.558 14.182 1.00 79.25 184 ALA A N 1
ATOM 1475 C CA . ALA A 1 184 ? -2.159 23.618 15.159 1.00 79.25 184 ALA A CA 1
ATOM 1476 C C . ALA A 1 184 ? -3.447 22.928 14.664 1.00 79.25 184 ALA A C 1
ATOM 1478 O O . ALA A 1 184 ? -4.199 22.368 15.462 1.00 79.25 184 ALA A O 1
ATOM 1479 N N . THR A 1 185 ? -3.678 22.908 13.351 1.00 82.31 185 THR A N 1
ATOM 1480 C CA . THR A 1 185 ? -4.783 22.185 12.711 1.00 82.31 185 THR A CA 1
ATOM 1481 C C . THR A 1 185 ? -4.671 20.674 12.915 1.00 82.31 185 THR A C 1
ATOM 1483 O O . THR A 1 185 ? -5.652 20.037 13.289 1.00 82.31 185 THR A O 1
ATOM 1486 N N . VAL A 1 186 ? -3.478 20.098 12.729 1.00 85.50 186 VAL A N 1
ATOM 1487 C CA . VAL A 1 186 ? -3.226 18.660 12.932 1.00 85.50 186 VAL A CA 1
ATOM 1488 C C . VAL A 1 186 ? -3.410 18.298 14.404 1.00 85.50 186 VAL A C 1
ATOM 1490 O O . VAL A 1 186 ? -4.086 17.321 14.714 1.00 85.50 186 VAL A O 1
ATOM 1493 N N . LEU A 1 187 ? -2.902 19.130 15.320 1.00 85.44 187 LEU A N 1
ATOM 1494 C CA . LEU A 1 187 ? -3.125 18.947 16.759 1.00 85.44 187 LEU A CA 1
ATOM 1495 C C . LEU A 1 187 ? -4.615 19.012 17.119 1.00 85.44 187 LEU A C 1
ATOM 1497 O O . LEU A 1 187 ? -5.097 18.186 17.888 1.00 85.44 187 LEU A O 1
ATOM 1501 N N . SER A 1 188 ? -5.364 19.945 16.525 1.00 84.25 188 SER A N 1
ATOM 1502 C CA . SER A 1 188 ? -6.807 20.062 16.749 1.00 84.25 188 SER A CA 1
ATOM 1503 C C . SER A 1 188 ? -7.581 18.845 16.236 1.00 84.25 188 SER A C 1
ATOM 1505 O O . SER A 1 188 ? -8.489 18.377 16.923 1.00 84.25 188 SER A O 1
ATOM 1507 N N . ILE A 1 189 ? -7.228 18.316 15.058 1.00 88.44 189 ILE A N 1
ATOM 1508 C CA . ILE A 1 189 ? -7.816 17.080 14.517 1.00 88.44 189 ILE A CA 1
ATOM 1509 C C . ILE A 1 189 ? -7.502 15.914 15.455 1.00 88.44 189 ILE A C 1
ATOM 1511 O O . ILE A 1 189 ? -8.424 15.220 15.882 1.00 88.44 189 ILE A O 1
ATOM 1515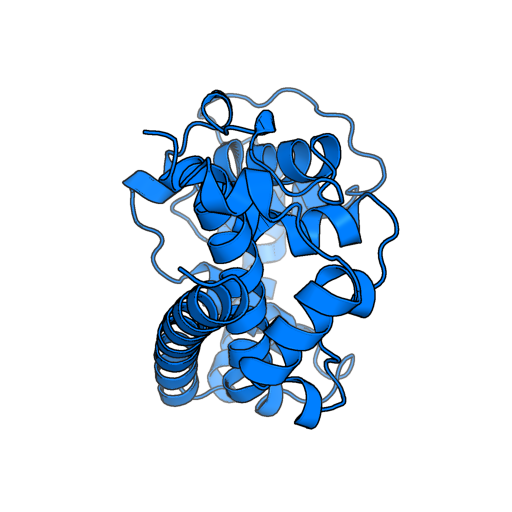 N N . ARG A 1 190 ? -6.231 15.750 15.843 1.00 90.00 190 ARG A N 1
ATOM 1516 C CA . ARG A 1 190 ? -5.802 14.722 16.796 1.00 90.00 190 ARG A CA 1
ATOM 1517 C C . ARG A 1 190 ? -6.639 14.776 18.070 1.00 90.00 190 ARG A C 1
ATOM 1519 O O . ARG A 1 190 ? -7.247 13.782 18.444 1.00 90.00 190 ARG A O 1
ATOM 1526 N N . ASP A 1 191 ? -6.690 15.928 18.731 1.00 89.50 191 ASP A N 1
ATOM 1527 C CA . ASP A 1 191 ? -7.351 16.062 20.033 1.00 89.50 191 ASP A CA 1
ATOM 1528 C C . ASP A 1 191 ? -8.862 15.830 19.948 1.00 89.50 191 ASP A C 1
ATOM 1530 O O . ASP A 1 191 ? -9.457 15.296 20.883 1.00 89.50 191 ASP A O 1
ATOM 1534 N N . ARG A 1 192 ? -9.480 16.179 18.814 1.00 91.25 192 ARG A N 1
ATOM 1535 C CA . ARG A 1 192 ? -10.905 15.939 18.567 1.00 91.25 192 ARG A CA 1
ATOM 1536 C C . ARG A 1 192 ? -11.230 14.456 18.392 1.00 91.25 192 ARG A C 1
ATOM 1538 O O . ARG A 1 192 ? -12.258 14.016 18.897 1.00 91.25 192 ARG A O 1
ATOM 1545 N N . HIS A 1 193 ? -10.391 13.713 17.672 1.00 90.81 193 HIS A N 1
ATOM 1546 C CA . HIS A 1 193 ? -10.714 12.355 17.218 1.00 90.81 193 HIS A CA 1
ATOM 1547 C C . HIS A 1 193 ? -9.998 11.242 17.986 1.00 90.81 193 HIS A C 1
ATOM 1549 O O . HIS A 1 193 ? -10.394 10.085 17.892 1.00 90.81 193 HIS A O 1
ATOM 1555 N N . ARG A 1 194 ? -8.983 11.553 18.796 1.00 92.12 194 ARG A N 1
ATOM 1556 C CA . ARG A 1 194 ? -8.154 10.540 19.464 1.00 92.12 194 ARG A CA 1
ATOM 1557 C C . ARG A 1 194 ? -8.955 9.486 20.236 1.00 92.12 194 ARG A C 1
ATOM 1559 O O . ARG A 1 194 ? -8.652 8.306 20.118 1.00 92.12 194 ARG A O 1
ATOM 1566 N N . LEU A 1 195 ? -9.958 9.887 21.021 1.00 93.88 195 LEU A N 1
ATOM 1567 C CA . LEU A 1 195 ? -10.761 8.933 21.805 1.00 93.88 195 LEU A CA 1
ATOM 1568 C C . LEU A 1 195 ? -11.600 8.005 20.913 1.00 93.88 195 LEU A C 1
ATOM 1570 O O . LEU A 1 195 ? -11.779 6.836 21.244 1.00 93.88 195 LEU A O 1
ATOM 1574 N N . GLU A 1 196 ? -12.096 8.523 19.788 1.00 93.25 196 GLU A N 1
ATOM 1575 C CA . GLU A 1 196 ? -12.816 7.743 18.777 1.00 93.25 196 GLU A CA 1
ATOM 1576 C C . GLU A 1 196 ? -11.876 6.713 18.138 1.00 93.25 196 GLU A C 1
ATOM 1578 O O . GLU A 1 196 ? -12.195 5.528 18.098 1.00 93.25 196 GLU A O 1
ATOM 1583 N N . TRP A 1 197 ? -10.677 7.134 17.733 1.00 94.62 197 TRP A N 1
ATOM 1584 C CA . TRP A 1 197 ? -9.673 6.247 17.147 1.00 94.62 197 TRP A CA 1
ATOM 1585 C C . TRP A 1 197 ? -9.162 5.179 18.123 1.00 94.62 197 TRP A C 1
ATOM 1587 O O . TRP A 1 197 ? -8.977 4.025 17.739 1.00 94.62 197 TRP A O 1
ATOM 1597 N N . GLU A 1 198 ? -8.971 5.523 19.399 1.00 95.12 198 GLU A N 1
ATOM 1598 C CA . GLU A 1 198 ? -8.636 4.552 20.449 1.00 95.12 198 GLU A CA 1
ATOM 1599 C C . GLU A 1 198 ? -9.733 3.487 20.611 1.00 95.12 198 GLU A C 1
ATOM 1601 O O . GLU A 1 198 ? -9.424 2.321 20.861 1.00 95.12 198 GLU A O 1
ATOM 1606 N N . GLU A 1 199 ? -11.006 3.853 20.452 1.00 95.19 199 GLU A N 1
ATOM 1607 C CA . GLU A 1 199 ? -12.111 2.895 20.487 1.00 95.19 199 GLU A CA 1
ATOM 1608 C C . GLU A 1 199 ? -12.173 2.029 19.222 1.00 95.19 199 GLU A C 1
ATOM 1610 O O . GLU A 1 199 ? -12.363 0.817 19.334 1.00 95.19 199 GLU A O 1
ATOM 1615 N N . CYS A 1 200 ? -11.929 2.601 18.038 1.00 95.06 200 CYS A N 1
ATOM 1616 C CA . CYS A 1 200 ? -11.788 1.841 16.792 1.00 95.06 200 CYS A CA 1
ATOM 1617 C C . CYS A 1 200 ? -10.727 0.738 16.930 1.00 95.06 200 CYS A C 1
ATOM 1619 O O . CYS A 1 200 ? -10.986 -0.422 16.608 1.00 95.06 200 CYS A O 1
ATOM 1621 N N . ILE A 1 201 ? -9.557 1.069 17.488 1.00 95.06 201 ILE A N 1
ATOM 1622 C CA . ILE A 1 201 ? -8.484 0.094 17.731 1.00 95.06 201 ILE A CA 1
ATOM 1623 C C . ILE A 1 201 ? -8.939 -1.016 18.680 1.00 95.06 201 ILE A C 1
ATOM 1625 O O . ILE A 1 201 ? -8.756 -2.189 18.366 1.00 95.06 201 ILE A O 1
ATOM 1629 N N . LYS A 1 202 ? -9.597 -0.685 19.798 1.00 95.19 202 LYS A N 1
ATOM 1630 C CA . LYS A 1 202 ? -10.114 -1.705 20.730 1.00 95.19 202 LYS A CA 1
ATOM 1631 C C . LYS A 1 202 ? -11.126 -2.642 20.078 1.00 95.19 202 LYS A C 1
ATOM 1633 O O . LYS A 1 202 ? -11.239 -3.792 20.495 1.00 95.19 202 LYS A O 1
ATOM 1638 N N . GLN A 1 203 ? -11.910 -2.162 19.115 1.00 94.44 203 GLN A N 1
ATOM 1639 C CA . GLN A 1 203 ? -12.833 -3.010 18.360 1.00 94.44 203 GLN A CA 1
ATOM 1640 C C . GLN A 1 203 ? -12.074 -3.938 17.412 1.00 94.44 203 GLN A C 1
ATOM 1642 O O . GLN A 1 203 ? -12.334 -5.139 17.411 1.00 94.44 203 GLN A O 1
ATOM 1647 N N . ALA A 1 204 ? -11.082 -3.417 16.689 1.00 94.56 204 ALA A N 1
ATOM 1648 C CA . ALA A 1 204 ? -10.230 -4.220 15.819 1.00 94.56 204 ALA A CA 1
ATOM 1649 C C . ALA A 1 204 ? -9.456 -5.306 16.590 1.00 94.56 204 ALA A C 1
ATOM 1651 O O . ALA A 1 204 ? -9.478 -6.464 16.187 1.00 94.56 204 ALA A O 1
ATOM 1652 N N . GLU A 1 205 ? -8.851 -4.980 17.736 1.00 95.00 205 GLU A N 1
ATOM 1653 C CA . GLU A 1 205 ? -8.093 -5.930 18.572 1.00 95.00 205 GLU A CA 1
ATOM 1654 C C . GLU A 1 205 ? -8.955 -7.074 19.132 1.00 95.00 205 GLU A C 1
ATOM 1656 O O . GLU A 1 205 ? -8.448 -8.163 19.400 1.00 95.00 205 GLU A O 1
ATOM 1661 N N . LYS A 1 206 ? -10.266 -6.856 19.307 1.00 95.00 206 LYS A N 1
ATOM 1662 C CA . LYS A 1 206 ? -11.199 -7.920 19.718 1.00 95.00 206 LYS A CA 1
ATOM 1663 C C . LYS A 1 206 ? -11.483 -8.916 18.596 1.00 95.00 206 LYS A C 1
ATOM 1665 O O . LYS A 1 206 ? -11.819 -10.061 18.888 1.00 95.00 206 LYS A O 1
ATOM 1670 N N . LEU A 1 207 ? -11.403 -8.472 17.343 1.00 94.75 207 LEU A N 1
ATOM 1671 C CA . LEU A 1 207 ? -11.785 -9.251 16.164 1.00 94.75 207 LEU A CA 1
ATOM 1672 C C . LEU A 1 207 ? -10.578 -9.910 15.493 1.00 94.75 207 LEU A C 1
ATOM 1674 O O . LEU A 1 207 ? -10.655 -11.065 15.074 1.00 94.75 207 LEU A O 1
ATOM 1678 N N . VAL A 1 208 ? -9.460 -9.190 15.410 1.00 95.31 208 VAL A N 1
ATOM 1679 C CA . VAL A 1 208 ? -8.256 -9.618 14.698 1.00 95.31 208 VAL A CA 1
ATOM 1680 C C . VAL A 1 208 ? -7.209 -10.097 15.708 1.00 95.31 208 VAL A C 1
ATOM 1682 O O . VAL A 1 208 ? -6.617 -9.279 16.416 1.00 95.31 208 VAL A O 1
ATOM 1685 N N . PRO A 1 209 ? -6.943 -11.412 15.800 1.00 95.06 209 PRO A N 1
ATOM 1686 C CA . PRO A 1 209 ? -5.954 -11.929 16.737 1.00 95.06 209 PRO A CA 1
ATOM 1687 C C . PRO A 1 209 ? -4.533 -11.525 16.325 1.00 95.06 209 PRO A C 1
ATOM 1689 O O . PRO A 1 209 ? -4.226 -11.414 15.141 1.00 95.06 209 PRO A O 1
ATOM 1692 N N . LEU A 1 210 ? -3.618 -11.410 17.293 1.00 93.25 210 LEU A N 1
ATOM 1693 C CA . LEU A 1 210 ? -2.206 -11.093 17.023 1.00 93.25 210 LEU A CA 1
ATOM 1694 C C . LEU A 1 210 ? -1.553 -12.063 16.020 1.00 93.25 210 LEU A C 1
ATOM 1696 O O . LEU A 1 210 ? -0.732 -11.653 15.207 1.00 93.25 210 LEU A O 1
ATOM 1700 N N . SER A 1 211 ? -1.938 -13.342 16.035 1.00 95.94 211 SER A N 1
ATOM 1701 C CA . SER A 1 211 ? -1.436 -14.324 15.069 1.00 95.94 211 SER A CA 1
ATOM 1702 C C . SER A 1 211 ? -1.797 -13.978 13.623 1.00 95.94 211 SER A C 1
ATOM 1704 O O . SER A 1 211 ? -1.025 -14.299 12.730 1.00 95.94 211 SER A O 1
ATOM 1706 N N . ALA A 1 212 ? -2.923 -13.303 13.374 1.00 96.19 212 ALA A N 1
ATOM 1707 C CA . ALA A 1 212 ? -3.291 -12.858 12.033 1.00 96.19 212 ALA A CA 1
ATOM 1708 C C . ALA A 1 212 ? -2.331 -11.781 11.503 1.00 96.19 212 ALA A C 1
ATOM 1710 O O . ALA A 1 212 ? -1.957 -11.834 10.336 1.00 96.19 212 ALA A O 1
ATOM 1711 N N . TRP A 1 213 ? -1.872 -10.868 12.365 1.00 94.12 213 TRP A N 1
ATOM 1712 C CA . TRP A 1 213 ? -0.869 -9.854 12.017 1.00 94.12 213 TRP A CA 1
ATOM 1713 C C . TRP A 1 213 ? 0.494 -10.466 11.690 1.00 94.12 213 TRP A C 1
ATOM 1715 O O . TRP A 1 213 ? 1.110 -10.096 10.695 1.00 94.12 213 TRP A O 1
ATOM 1725 N N . VAL A 1 214 ? 0.927 -11.466 12.464 1.00 94.38 214 VAL A N 1
ATOM 1726 C CA . VAL A 1 214 ? 2.168 -12.211 12.183 1.00 94.38 214 VAL A CA 1
ATOM 1727 C C . VAL A 1 214 ? 2.094 -12.920 10.827 1.00 94.38 214 VAL A C 1
ATOM 1729 O O . VAL A 1 214 ? 3.052 -12.905 10.056 1.00 94.38 214 VAL A O 1
ATOM 1732 N N . GLU A 1 215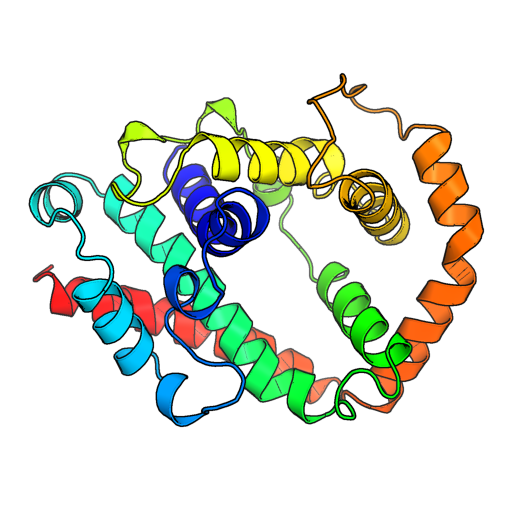 ? 0.953 -13.538 10.520 1.00 96.62 215 GLU A N 1
ATOM 1733 C CA . GLU A 1 215 ? 0.729 -14.208 9.236 1.00 96.62 215 GLU A CA 1
ATOM 1734 C C . GLU A 1 215 ? 0.642 -13.212 8.071 1.00 96.62 215 GLU A C 1
ATOM 1736 O O . GLU A 1 215 ? 1.186 -13.487 7.005 1.00 96.62 215 GLU A O 1
ATOM 1741 N N . PHE A 1 216 ? 0.019 -12.048 8.284 1.00 95.19 216 PHE A N 1
ATOM 1742 C CA . PHE A 1 216 ? -0.006 -10.941 7.329 1.00 95.19 216 PHE A CA 1
ATOM 1743 C C . PHE A 1 216 ? 1.408 -10.471 6.973 1.00 95.19 216 PHE A C 1
ATOM 1745 O O . PHE A 1 216 ? 1.755 -10.475 5.795 1.00 95.19 216 PHE A O 1
ATOM 1752 N N . GLU A 1 217 ? 2.234 -10.117 7.964 1.00 93.62 217 GLU A N 1
ATOM 1753 C CA . GLU A 1 217 ? 3.599 -9.627 7.724 1.00 93.62 217 GLU A CA 1
ATOM 1754 C C . GLU A 1 217 ? 4.434 -10.669 6.979 1.00 93.62 217 GLU A C 1
ATOM 1756 O O . GLU A 1 217 ? 5.086 -10.357 5.980 1.00 93.62 217 GLU A O 1
ATOM 1761 N N . ARG A 1 218 ? 4.366 -11.931 7.427 1.00 96.12 218 ARG A N 1
ATOM 1762 C CA . ARG A 1 218 ? 5.076 -13.031 6.775 1.00 96.12 218 ARG A CA 1
ATOM 1763 C C . ARG A 1 218 ? 4.622 -13.195 5.326 1.00 96.12 218 ARG A C 1
ATOM 1765 O O . ARG A 1 218 ? 5.464 -13.209 4.433 1.00 96.12 218 ARG A O 1
ATOM 1772 N N . SER A 1 219 ? 3.312 -13.282 5.087 1.00 96.62 219 SER A N 1
ATOM 1773 C CA . SER A 1 219 ? 2.769 -13.495 3.745 1.00 96.62 219 SER A CA 1
ATOM 1774 C C . SER A 1 219 ? 3.041 -12.315 2.817 1.00 96.62 219 SER A C 1
ATOM 1776 O O . SER A 1 219 ? 3.352 -12.549 1.654 1.00 96.62 219 SER A O 1
ATOM 1778 N N . ALA A 1 220 ? 2.955 -11.072 3.298 1.00 95.12 220 ALA A N 1
ATOM 1779 C CA . ALA A 1 220 ? 3.256 -9.886 2.501 1.00 95.12 220 ALA A CA 1
ATOM 1780 C C . ALA A 1 220 ? 4.711 -9.912 2.006 1.00 95.12 220 ALA A C 1
ATOM 1782 O O . ALA A 1 220 ? 4.961 -9.705 0.820 1.00 95.12 220 ALA A O 1
ATOM 1783 N N . ILE A 1 221 ? 5.662 -10.240 2.888 1.00 95.19 221 ILE A N 1
ATOM 1784 C CA . ILE A 1 221 ? 7.090 -10.322 2.551 1.00 95.19 221 ILE A CA 1
ATOM 1785 C C . ILE A 1 221 ? 7.373 -11.506 1.619 1.00 95.19 221 ILE A C 1
ATOM 1787 O O . ILE A 1 221 ? 8.005 -11.328 0.577 1.00 95.19 221 ILE A O 1
ATOM 1791 N N . GLU A 1 222 ? 6.908 -12.708 1.967 1.00 97.62 222 GLU A N 1
ATOM 1792 C CA . GLU A 1 222 ? 7.145 -13.921 1.173 1.00 97.62 222 GLU A CA 1
ATOM 1793 C C . GLU A 1 222 ? 6.561 -13.786 -0.237 1.00 97.62 222 GLU A C 1
ATOM 1795 O O . GLU A 1 222 ? 7.246 -14.075 -1.221 1.00 97.62 222 GLU A O 1
ATOM 1800 N N . ASN A 1 223 ? 5.334 -13.271 -0.354 1.00 97.31 223 ASN A N 1
ATOM 1801 C CA . ASN A 1 223 ? 4.684 -13.073 -1.645 1.00 97.31 223 ASN A CA 1
ATOM 1802 C C . ASN A 1 223 ? 5.337 -11.944 -2.447 1.00 97.31 223 ASN A C 1
ATOM 1804 O O . ASN A 1 223 ? 5.467 -12.079 -3.662 1.00 97.31 223 ASN A O 1
ATOM 1808 N N . ALA A 1 224 ? 5.791 -10.860 -1.805 1.00 96.81 224 ALA A N 1
ATOM 1809 C CA . ALA A 1 224 ? 6.551 -9.811 -2.482 1.00 96.81 224 ALA A CA 1
ATOM 1810 C C . ALA A 1 224 ? 7.882 -10.348 -3.037 1.00 96.81 224 ALA A C 1
ATOM 1812 O O . ALA A 1 224 ? 8.253 -10.046 -4.164 1.00 96.81 224 ALA A O 1
ATOM 1813 N N . ILE A 1 225 ? 8.595 -11.205 -2.309 1.00 97.75 225 ILE A N 1
ATOM 1814 C CA . ILE A 1 225 ? 9.813 -11.837 -2.840 1.00 97.75 225 ILE A CA 1
ATOM 1815 C C . ILE A 1 225 ? 9.465 -12.782 -4.001 1.00 97.75 225 ILE A C 1
ATOM 1817 O O . ILE A 1 225 ? 10.102 -12.740 -5.056 1.00 97.75 225 ILE A O 1
ATOM 1821 N N . ALA A 1 226 ? 8.424 -13.603 -3.844 1.00 97.44 226 ALA A N 1
ATOM 1822 C CA . ALA A 1 226 ? 7.985 -14.536 -4.878 1.00 97.44 226 ALA A CA 1
ATOM 1823 C C . ALA A 1 226 ? 7.543 -13.822 -6.168 1.00 97.44 226 ALA A C 1
ATOM 1825 O O . ALA A 1 226 ? 7.871 -14.280 -7.263 1.00 97.44 226 ALA A O 1
ATOM 1826 N N . VAL A 1 227 ? 6.840 -12.688 -6.058 1.00 96.19 227 VAL A N 1
ATOM 1827 C CA . VAL A 1 227 ? 6.364 -11.915 -7.217 1.00 96.19 227 VAL A CA 1
ATOM 1828 C C . VAL A 1 227 ? 7.520 -11.292 -7.995 1.00 96.19 227 VAL A C 1
ATOM 1830 O O . VAL A 1 227 ? 7.478 -11.272 -9.222 1.00 96.19 227 VAL A O 1
ATOM 1833 N N . MET A 1 228 ? 8.576 -10.851 -7.304 1.00 95.19 228 MET A N 1
ATOM 1834 C CA . MET A 1 228 ? 9.788 -10.321 -7.938 1.00 95.19 228 MET A CA 1
ATOM 1835 C C . MET A 1 228 ? 10.518 -11.408 -8.730 1.00 95.19 228 MET A C 1
ATOM 1837 O O . MET A 1 228 ? 10.833 -11.201 -9.899 1.00 95.19 228 MET A O 1
ATOM 1841 N N . HIS A 1 229 ? 10.719 -12.586 -8.130 1.00 96.69 229 HIS A N 1
ATOM 1842 C CA . HIS A 1 229 ? 11.346 -13.718 -8.817 1.00 96.69 229 HIS A CA 1
ATOM 1843 C C . HIS A 1 229 ? 10.541 -14.185 -10.029 1.00 96.69 229 HIS A C 1
ATOM 1845 O O . HIS A 1 229 ? 11.109 -14.423 -11.092 1.00 96.69 229 HIS A O 1
ATOM 1851 N N . LEU A 1 230 ? 9.218 -14.286 -9.885 1.00 96.00 230 LEU A N 1
ATOM 1852 C CA . LEU A 1 230 ? 8.358 -14.683 -10.991 1.00 96.00 230 LEU A CA 1
ATOM 1853 C C . LEU A 1 230 ? 8.366 -13.641 -12.114 1.00 96.00 230 LEU A C 1
ATOM 1855 O O . LEU A 1 230 ? 8.374 -14.009 -13.286 1.00 96.00 230 LEU A O 1
ATOM 1859 N N . LEU A 1 231 ? 8.368 -12.348 -11.781 1.00 94.50 231 LEU A N 1
ATOM 1860 C CA . LEU A 1 231 ? 8.488 -11.292 -12.780 1.00 94.50 231 LEU A CA 1
ATOM 1861 C C . LEU A 1 231 ? 9.788 -11.442 -13.576 1.00 94.50 231 LEU A C 1
ATOM 1863 O O . LEU A 1 231 ? 9.724 -11.423 -14.804 1.00 94.50 231 LEU A O 1
ATOM 1867 N N . ASP A 1 232 ? 10.925 -11.623 -12.899 1.00 94.62 232 ASP A N 1
ATOM 1868 C CA . ASP A 1 232 ? 12.233 -11.807 -13.540 1.00 94.62 232 ASP A CA 1
ATOM 1869 C C . ASP A 1 232 ? 12.233 -13.007 -14.495 1.00 94.62 232 ASP A C 1
ATOM 1871 O O . ASP A 1 232 ? 12.603 -12.865 -15.662 1.00 94.62 232 ASP A O 1
ATOM 1875 N N . GLU A 1 233 ? 11.705 -14.154 -14.055 1.00 94.06 233 GLU A N 1
ATOM 1876 C CA . GLU A 1 233 ? 11.556 -15.345 -14.899 1.00 94.06 233 GLU A CA 1
ATOM 1877 C C . GLU A 1 233 ? 10.703 -15.050 -16.144 1.00 94.06 233 GLU A C 1
ATOM 1879 O O . GLU A 1 233 ? 11.064 -15.412 -17.268 1.00 94.06 233 GLU A O 1
ATOM 1884 N N . ARG A 1 234 ? 9.575 -14.350 -15.969 1.00 91.44 234 ARG A N 1
ATOM 1885 C CA . ARG A 1 234 ? 8.628 -14.042 -17.053 1.00 91.44 234 ARG A CA 1
ATOM 1886 C C . ARG A 1 234 ? 9.188 -13.067 -18.080 1.00 91.44 234 ARG A C 1
ATOM 1888 O O . ARG A 1 234 ? 8.786 -13.136 -19.241 1.00 91.44 234 ARG A O 1
ATOM 1895 N N . ILE A 1 235 ? 10.098 -12.184 -17.676 1.00 89.06 235 ILE A N 1
ATOM 1896 C CA . ILE A 1 235 ? 10.778 -11.255 -18.586 1.00 89.06 235 ILE A CA 1
ATOM 1897 C C . ILE A 1 235 ? 12.132 -11.785 -19.077 1.00 89.06 235 ILE A C 1
ATOM 1899 O O . ILE A 1 235 ? 12.753 -11.133 -19.912 1.00 89.06 235 ILE A O 1
ATOM 1903 N N . GLY A 1 236 ? 12.569 -12.967 -18.630 1.00 88.69 236 GLY A N 1
ATOM 1904 C CA . GLY A 1 236 ? 13.774 -13.647 -19.111 1.00 88.69 236 GLY A CA 1
ATOM 1905 C C . GLY A 1 236 ? 15.084 -13.114 -18.524 1.00 88.69 236 GLY A C 1
ATOM 1906 O O . GLY A 1 236 ? 16.044 -12.939 -19.279 1.00 88.69 236 GLY A O 1
ATOM 1907 N N . LEU A 1 237 ? 15.110 -12.834 -17.216 1.00 82.88 237 LEU A N 1
ATOM 1908 C CA . LEU A 1 237 ? 16.299 -12.433 -16.448 1.00 82.88 237 LEU A CA 1
ATOM 1909 C C . LEU A 1 237 ? 16.806 -13.526 -15.503 1.00 82.88 237 LEU A C 1
ATOM 1911 O O . LEU A 1 237 ? 15.999 -14.384 -15.085 1.00 82.88 237 LEU A O 1
#

pLDDT: mean 86.49, std 12.49, range [39.72, 97.75]

Foldseek 3Di:
DALLLLLQLLLLQLVLCVLAVVDDNCLRLVADLVDLVCLALVNSLVSCCVNQNFDLVLVVVDPSLLSSPLSNNLNSQLVSLCSVQACVLDDDPPVPVLLVLLVVLVVLLPDDDPPSLQDDNVSHPPVSYGPPRDPVSSSVRVCLCNVQQSVDPPSLLNVLSVVVCVVCSPNDDDDDDDPPDSDPSSVVSSVVCVVSNVVSNVSNCVRRPPVSVVSSVVSSVVSSVVSSVVNCVVSPD

Secondary structure (DSSP, 8-state):
--HHHHHHHHHHHHHHHHHHS---HHHHHSS-TT-GGGGSHHHHHHHHHHHS---HHHHHH-HHHHHHHHHHHHHHHHHHHHHHHTGGGSPPTTTTHHHHHHHHHHHTTS---HHHHT--GGG--GGGS-TTS-HHHHHHHHHHIIIIITT-SSHHHHHHHHHHHHTTTTT-------TT---HHHHHHHHHHHHHHHHHHHHHHHHS-HHHHHHHHHHHHHHHHHHHHHHHHHHT-

Mean predicted aligned error: 5.71 Å

Solvent-accessible surface area (backbone atoms only — not comparable to full-atom values): 12781 Å² total; per-residue (Å²): 135,35,52,67,40,19,21,52,50,17,35,47,32,40,57,19,37,35,73,67,62,77,40,50,66,50,84,46,52,35,38,50,99,87,40,74,85,32,64,40,58,64,42,30,53,51,39,36,51,71,79,60,61,67,62,61,68,51,46,73,73,28,71,48,26,40,33,16,53,41,17,34,48,29,39,40,29,37,52,45,20,39,51,73,39,45,53,72,53,50,70,67,82,73,56,63,53,48,32,59,50,9,46,53,58,53,57,64,64,55,88,73,53,71,71,73,28,63,58,56,77,86,49,38,53,67,91,40,48,55,92,88,61,58,61,68,36,28,51,54,48,49,46,48,38,43,74,55,27,51,67,45,84,49,60,56,55,21,50,21,38,45,52,67,55,56,79,35,70,90,70,66,70,94,71,87,78,66,82,95,52,88,49,70,64,36,54,49,46,26,70,72,42,46,71,60,52,56,48,14,32,57,46,20,59,75,52,47,55,71,69,33,54,55,50,22,57,50,44,17,53,54,40,26,53,50,38,43,54,51,49,35,55,75,74,73,102

Sequence (237 aa):
MSENEAFFAGGVAPDAIRLFDSFDKRSSHFYDDQEPDTWSTWSVVDACLRERPPNLSDLHGSRRSRVWLYGYLAHIMADIANWTHILKHLPPFPEERAAHHGVWLLADRLTVSEPDRNLNPENVPYGDAPPWVLMAPVSRLLNTLVMHVLPQTDPWIAEATYVRHNADLRQAEPTDLLAPGIDATVLSIRDRHRLEWEECIKQAEKLVPLSAWVEFERSAIENAIAVMHLLDERIGL

Radius of gyration: 18.13 Å; Cα contacts (8 Å, |Δi|>4): 291; chains: 1; bounding box: 42×42×45 Å